Protein AF-P75501-F1 (afdb_monomer_lite)

Foldseek 3Di:
DQVQLVVLVVLLVVLLCVLVVCLVVCQVVVVLLVVLLVLLCCLQCCCCVLPQVCLVCVVVNPVVLVVQQPPPPADPLQLSLCSPLVLALLSVCSNVLSVCSVVVVLLVNLLSLLSLQLSLVCLSNQFSSPDDDDPVCSVCCCPARDRSCGCVNVSSSSSNSSSSSSVSRPPNQDPVSVVVNVVVVVVSLVSLVVSCVVCPPSNQDSRNLPHLCCQQPNSRVSNCVVVVHDSNCSVVSVCVSVVVSVVVVVVVSCVSCVVVVVVVVVVVVVVVVVVVVVVVVVVVD

Structure (mmCIF, N/CA/C/O backbone):
data_AF-P75501-F1
#
_entry.id   AF-P75501-F1
#
loop_
_atom_site.group_PDB
_atom_site.id
_atom_site.type_symbol
_atom_site.label_atom_id
_atom_site.label_alt_id
_atom_site.label_comp_id
_atom_site.label_asym_id
_atom_site.label_entity_id
_atom_site.label_seq_id
_atom_site.pdbx_PDB_ins_code
_atom_site.Cartn_x
_atom_site.Cartn_y
_atom_site.Cartn_z
_atom_site.occupancy
_atom_site.B_iso_or_equiv
_atom_site.auth_seq_id
_atom_site.auth_comp_id
_atom_site.auth_asym_id
_atom_site.auth_atom_id
_atom_site.pdbx_PDB_model_num
ATOM 1 N N . MET A 1 1 ? 8.073 24.939 -8.377 1.00 55.06 1 MET A N 1
ATOM 2 C CA . MET A 1 1 ? 8.217 24.014 -7.228 1.00 55.06 1 MET A CA 1
ATOM 3 C C . MET A 1 1 ? 7.059 24.151 -6.247 1.00 55.06 1 MET A C 1
ATOM 5 O O . MET A 1 1 ? 6.297 23.208 -6.153 1.00 55.06 1 MET A O 1
ATOM 9 N N . GLN A 1 2 ? 6.838 25.311 -5.608 1.00 64.75 2 GLN A N 1
ATOM 10 C CA . GLN A 1 2 ? 5.784 25.479 -4.586 1.00 64.75 2 GLN A CA 1
ATOM 11 C C . GLN A 1 2 ? 4.361 25.048 -5.014 1.00 64.75 2 GLN A C 1
ATOM 13 O O . GLN A 1 2 ? 3.609 24.545 -4.185 1.00 64.75 2 GLN A O 1
ATOM 18 N N . SER A 1 3 ? 3.990 25.182 -6.293 1.00 73.94 3 SER A N 1
ATOM 19 C CA . SER A 1 3 ? 2.648 24.833 -6.784 1.00 73.94 3 SER A CA 1
ATOM 20 C C . SER A 1 3 ? 2.285 23.349 -6.641 1.00 73.94 3 SER A C 1
ATOM 22 O O . SER A 1 3 ? 1.150 23.052 -6.271 1.00 73.94 3 SER A O 1
ATOM 24 N N . LEU A 1 4 ? 3.218 22.420 -6.890 1.00 78.88 4 LEU A N 1
ATOM 25 C CA . LEU A 1 4 ? 2.946 20.984 -6.753 1.00 78.88 4 LEU A CA 1
ATOM 26 C C . LEU A 1 4 ? 2.745 20.610 -5.285 1.00 78.88 4 LEU A C 1
ATOM 28 O O . LEU A 1 4 ? 1.784 19.917 -4.966 1.00 78.88 4 LEU A O 1
ATOM 32 N N . ASN A 1 5 ? 3.613 21.108 -4.402 1.00 81.50 5 ASN A N 1
ATOM 33 C CA . ASN A 1 5 ? 3.566 20.843 -2.966 1.00 81.50 5 ASN A CA 1
ATOM 34 C C . ASN A 1 5 ? 2.189 21.202 -2.405 1.00 81.50 5 ASN A C 1
ATOM 36 O O . ASN A 1 5 ? 1.543 20.376 -1.762 1.00 81.50 5 ASN A O 1
ATOM 40 N N . TYR A 1 6 ? 1.712 22.416 -2.704 1.00 85.88 6 TYR A N 1
ATOM 41 C CA . TYR A 1 6 ? 0.387 22.852 -2.275 1.00 85.88 6 TYR A CA 1
ATOM 42 C C . TYR A 1 6 ? -0.714 21.994 -2.886 1.00 85.88 6 TYR A C 1
ATOM 44 O O . TYR A 1 6 ? -1.633 21.607 -2.174 1.00 85.88 6 TYR A O 1
ATOM 52 N N . LEU A 1 7 ? -0.620 21.647 -4.170 1.00 88.38 7 LEU A N 1
ATOM 53 C CA . LEU A 1 7 ? -1.646 20.850 -4.833 1.00 88.38 7 LEU A CA 1
ATOM 54 C C . 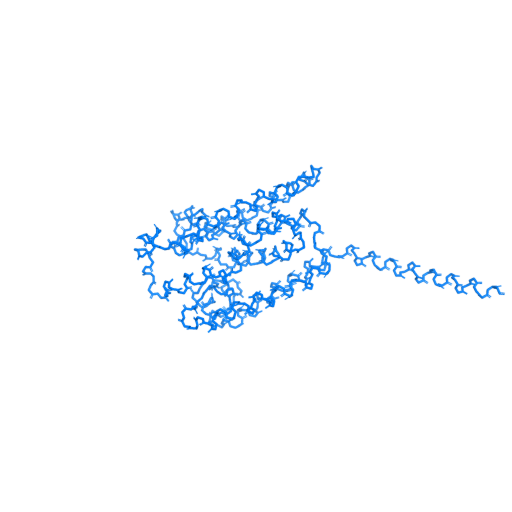LEU A 1 7 ? -1.742 19.425 -4.268 1.00 88.38 7 LEU A C 1
ATOM 56 O O . LEU A 1 7 ? -2.845 18.972 -3.979 1.00 88.38 7 LEU A O 1
ATOM 60 N N . VAL A 1 8 ? -0.617 18.739 -4.054 1.00 88.38 8 VAL A N 1
ATOM 61 C CA . VAL A 1 8 ? -0.576 17.400 -3.437 1.00 88.38 8 VAL A CA 1
ATOM 62 C C . VAL A 1 8 ? -1.185 17.440 -2.036 1.00 88.38 8 VAL A C 1
ATOM 64 O O . VAL A 1 8 ? -2.024 16.598 -1.709 1.00 88.38 8 VAL A O 1
ATOM 67 N N . VAL A 1 9 ? -0.820 18.441 -1.228 1.00 89.75 9 VAL A N 1
ATOM 68 C CA . VAL A 1 9 ? -1.377 18.623 0.120 1.00 89.75 9 VAL A CA 1
ATOM 69 C C . VAL A 1 9 ? -2.878 18.904 0.058 1.00 89.75 9 VAL A C 1
ATOM 71 O O . VAL A 1 9 ? -3.639 18.234 0.751 1.00 89.75 9 VAL A O 1
ATOM 74 N N . ILE A 1 10 ? -3.322 19.832 -0.795 1.00 93.00 10 ILE A N 1
ATOM 75 C CA . ILE A 1 10 ? -4.741 20.184 -0.956 1.00 93.00 10 ILE A CA 1
ATOM 76 C C . ILE A 1 10 ? -5.550 18.963 -1.393 1.00 93.00 10 ILE A C 1
ATOM 78 O O . ILE A 1 10 ? -6.579 18.683 -0.787 1.00 93.00 10 ILE A O 1
ATOM 82 N N . LEU A 1 11 ? -5.090 18.215 -2.400 1.00 93.88 11 LEU A N 1
ATOM 83 C CA . LEU A 1 11 ? -5.780 17.018 -2.885 1.00 93.88 11 LEU A CA 1
ATOM 84 C C . LEU A 1 11 ? -5.853 15.938 -1.804 1.00 93.88 11 LEU A C 1
ATOM 86 O O . LEU A 1 11 ? -6.915 15.351 -1.600 1.00 93.88 11 LEU A O 1
ATOM 90 N N . THR A 1 12 ? -4.756 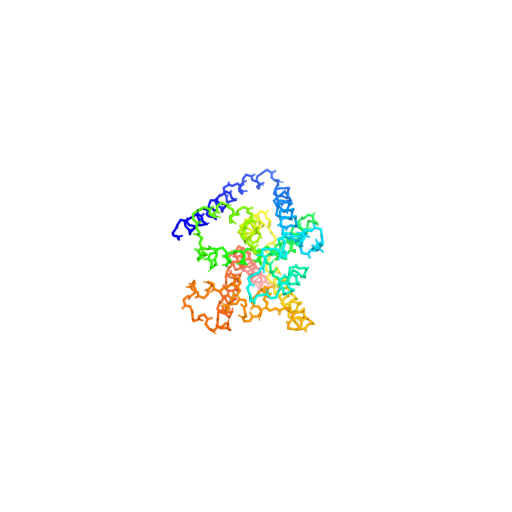15.713 -1.077 1.00 93.50 12 THR A N 1
ATOM 91 C CA . THR A 1 12 ? -4.706 14.733 0.017 1.00 93.50 12 THR A CA 1
ATOM 92 C C . THR A 1 12 ? -5.663 15.115 1.141 1.00 93.50 12 THR A C 1
ATOM 94 O O . THR A 1 12 ? -6.494 14.301 1.541 1.00 93.50 12 THR A O 1
ATOM 97 N N . VAL A 1 13 ? -5.621 16.368 1.600 1.00 94.12 13 VAL A N 1
ATOM 98 C CA . VAL A 1 13 ? -6.522 16.883 2.642 1.00 94.12 13 VAL A CA 1
ATOM 99 C C . VAL A 1 13 ? -7.977 16.837 2.178 1.00 94.12 13 VAL A C 1
ATOM 101 O O . VAL A 1 13 ? -8.827 16.341 2.913 1.00 94.12 13 VAL A O 1
ATOM 104 N N . ALA A 1 14 ? -8.278 17.282 0.957 1.00 96.19 14 ALA A N 1
ATOM 105 C CA . ALA A 1 14 ? -9.628 17.233 0.403 1.00 96.19 14 ALA A CA 1
ATOM 106 C C . ALA A 1 14 ? -10.154 15.792 0.327 1.00 96.19 14 ALA A C 1
ATOM 108 O O . ALA A 1 14 ? -11.277 15.530 0.753 1.00 96.19 14 ALA A O 1
ATOM 109 N N . GLY A 1 15 ? -9.334 14.845 -0.137 1.00 96.00 15 GLY A N 1
ATOM 110 C CA . GLY A 1 15 ? -9.684 13.427 -0.163 1.00 96.00 15 GLY A CA 1
ATOM 111 C C . GLY A 1 15 ? -9.992 12.874 1.232 1.00 96.00 15 GLY A C 1
ATOM 112 O O . GLY A 1 15 ? -11.020 12.225 1.422 1.00 96.00 15 GLY A O 1
ATOM 113 N N . VAL A 1 16 ? -9.160 13.188 2.231 1.00 95.25 16 VAL A N 1
ATOM 114 C CA . VAL A 1 16 ? -9.395 12.798 3.634 1.00 95.25 16 VAL A CA 1
ATOM 115 C C . VAL A 1 16 ? -10.707 13.378 4.157 1.00 95.25 16 VAL A C 1
ATOM 117 O O . VAL A 1 16 ? -11.512 12.647 4.735 1.00 95.25 16 VAL A O 1
ATOM 120 N N . LEU A 1 17 ? -10.952 14.671 3.926 1.00 96.62 17 LEU A N 1
ATOM 121 C CA . LEU A 1 17 ? -12.180 15.345 4.352 1.00 96.62 17 LEU A CA 1
ATOM 122 C C . LEU A 1 17 ? -13.424 14.740 3.697 1.00 96.62 17 LEU A C 1
ATOM 124 O O . LEU A 1 17 ? -14.438 14.580 4.373 1.00 96.62 17 LEU A O 1
ATOM 128 N N . VAL A 1 18 ? -13.349 14.351 2.421 1.00 96.81 18 VAL A N 1
ATOM 129 C CA . VAL A 1 18 ? -14.433 13.637 1.732 1.00 96.81 18 VAL A CA 1
ATOM 130 C C . VAL A 1 18 ? -14.712 12.306 2.430 1.00 96.81 18 VAL A C 1
ATOM 132 O O . VAL A 1 18 ? -15.848 12.060 2.835 1.00 96.81 18 VAL A O 1
ATOM 135 N N . ILE A 1 19 ? -13.698 11.466 2.651 1.00 95.44 19 ILE A N 1
ATOM 136 C CA . ILE A 1 19 ? -13.904 10.169 3.317 1.00 95.44 19 ILE A CA 1
ATOM 137 C C . ILE A 1 19 ? -14.491 10.357 4.721 1.00 95.44 19 ILE A C 1
ATOM 139 O O . ILE A 1 19 ? -15.476 9.698 5.065 1.00 95.44 19 ILE A O 1
ATOM 143 N N . LEU A 1 20 ? -13.961 11.290 5.515 1.00 94.06 20 LEU A N 1
ATOM 144 C CA . LEU A 1 20 ? -14.480 11.592 6.851 1.00 94.06 20 LEU A CA 1
ATOM 145 C C . LEU A 1 20 ? -15.923 12.116 6.810 1.00 94.06 20 LEU A C 1
ATOM 147 O O . LEU A 1 20 ? -16.767 11.626 7.559 1.00 94.06 20 LEU A O 1
ATOM 151 N N . GLY A 1 21 ? -16.231 13.053 5.912 1.00 93.81 21 GLY A N 1
ATOM 152 C CA . GLY A 1 21 ? -17.559 13.656 5.780 1.00 93.81 21 GLY A CA 1
ATOM 153 C C . GLY A 1 21 ? -18.638 12.663 5.340 1.00 93.81 21 GLY A C 1
ATOM 154 O O . GLY A 1 21 ? -19.758 12.705 5.848 1.00 93.81 21 GLY A O 1
ATOM 155 N N . PHE A 1 22 ? -18.302 11.719 4.456 1.00 94.31 22 PHE A N 1
ATOM 156 C CA . PHE A 1 22 ? -19.236 10.680 4.005 1.00 94.31 22 PHE A CA 1
ATOM 157 C C . PHE A 1 22 ? -19.331 9.477 4.956 1.00 94.31 22 PHE A C 1
ATOM 159 O O . PHE A 1 22 ? -20.304 8.723 4.880 1.00 94.31 22 PHE A O 1
ATOM 166 N N . THR A 1 23 ? -18.382 9.304 5.882 1.00 93.31 23 THR A N 1
ATOM 167 C CA . THR A 1 23 ? -18.347 8.160 6.812 1.00 93.31 23 THR A CA 1
ATOM 168 C C . THR A 1 23 ? -19.662 7.958 7.588 1.00 93.31 23 THR A C 1
ATOM 170 O O . THR A 1 23 ? -20.175 6.834 7.578 1.00 93.31 23 THR A O 1
ATOM 173 N N . PRO A 1 24 ? -20.276 8.984 8.221 1.00 92.31 24 PRO A N 1
ATOM 174 C CA . PRO A 1 24 ? -21.533 8.806 8.951 1.00 92.31 24 PRO A CA 1
ATOM 175 C C . PRO A 1 24 ? -22.686 8.365 8.047 1.00 92.31 24 PRO A C 1
ATOM 177 O O . PRO A 1 24 ? -23.478 7.503 8.429 1.00 92.31 24 PRO A O 1
ATOM 180 N N . LEU A 1 25 ? -22.767 8.925 6.836 1.00 94.19 25 LEU A N 1
ATOM 181 C CA . LEU A 1 25 ? -23.808 8.592 5.866 1.00 94.19 25 LEU A CA 1
ATOM 182 C C . LEU A 1 25 ? -23.663 7.146 5.383 1.00 94.19 25 LEU A C 1
ATOM 184 O O . LEU A 1 25 ? -24.633 6.392 5.410 1.00 94.19 25 LEU A O 1
ATOM 188 N N . ILE A 1 26 ? -22.451 6.743 5.003 1.00 92.94 26 ILE A N 1
ATOM 189 C CA . ILE A 1 26 ? -22.153 5.388 4.526 1.00 92.94 26 ILE A CA 1
ATOM 190 C C . ILE A 1 26 ? -22.470 4.348 5.609 1.00 92.94 26 ILE A C 1
ATOM 192 O O . ILE A 1 26 ? -23.139 3.351 5.322 1.00 92.94 26 ILE A O 1
ATOM 196 N N . ARG A 1 27 ? -22.070 4.608 6.864 1.00 90.06 27 ARG A N 1
ATOM 197 C CA . ARG A 1 27 ? -22.394 3.746 8.015 1.00 90.06 27 ARG A CA 1
ATOM 198 C C . ARG A 1 27 ? -23.904 3.689 8.281 1.00 90.06 27 ARG A C 1
ATOM 200 O O . ARG A 1 27 ? -24.438 2.602 8.493 1.00 90.06 27 ARG A O 1
ATOM 207 N N . LYS A 1 28 ? -24.609 4.827 8.222 1.00 92.00 28 LYS A N 1
ATOM 208 C CA . LYS A 1 28 ? -26.071 4.902 8.410 1.00 92.00 28 LYS A CA 1
ATOM 209 C C . LYS A 1 28 ? -26.830 4.109 7.344 1.00 92.00 28 LYS A C 1
ATOM 211 O O . LYS A 1 28 ? -27.778 3.401 7.674 1.00 92.00 28 LYS A O 1
ATOM 216 N N . LEU A 1 29 ? -26.408 4.215 6.085 1.00 94.38 29 LEU A N 1
ATOM 217 C CA . LEU A 1 29 ? -27.020 3.518 4.952 1.00 94.38 29 LEU A CA 1
ATOM 218 C C . LEU A 1 29 ? -26.632 2.033 4.872 1.00 94.38 29 LEU A C 1
ATOM 220 O O . LEU A 1 29 ? -27.226 1.300 4.089 1.00 94.38 29 LEU A O 1
ATOM 224 N N . LYS A 1 30 ? -25.664 1.573 5.678 1.00 91.50 30 LYS A N 1
ATOM 225 C CA . LYS A 1 30 ? -25.152 0.191 5.683 1.00 91.50 30 LYS A CA 1
ATOM 226 C C . LYS A 1 30 ? -24.609 -0.276 4.320 1.00 91.50 30 LYS A C 1
ATOM 228 O O . LYS A 1 30 ? -24.627 -1.467 4.012 1.00 91.50 30 LYS A O 1
ATOM 233 N N . ILE A 1 31 ? -24.119 0.657 3.501 1.00 94.19 31 ILE A N 1
ATOM 234 C CA . ILE A 1 31 ? -23.580 0.391 2.154 1.00 94.19 31 ILE A CA 1
ATOM 235 C C . ILE A 1 31 ? -22.048 0.348 2.116 1.00 94.19 31 ILE A C 1
ATOM 237 O O . ILE A 1 31 ? -21.470 0.248 1.035 1.00 94.19 31 ILE A O 1
ATOM 241 N N . GLN A 1 32 ? -21.376 0.387 3.273 1.00 92.50 32 GLN A N 1
ATOM 242 C CA . GLN A 1 32 ? -19.914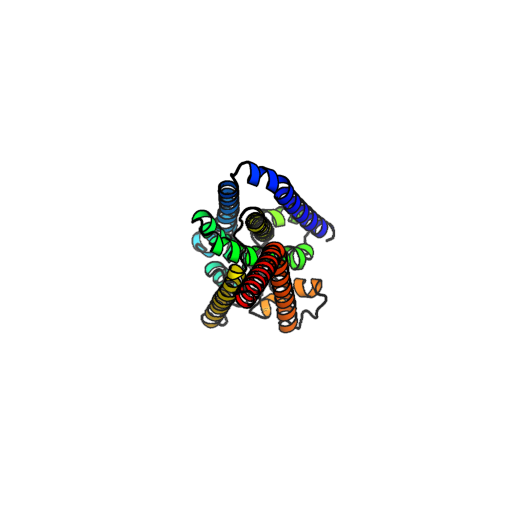 0.465 3.362 1.00 92.50 32 GLN A CA 1
ATOM 243 C C . GLN A 1 32 ? -19.196 -0.592 2.529 1.00 92.50 32 GLN A C 1
ATOM 245 O O . GLN A 1 32 ? -18.209 -0.288 1.869 1.00 92.50 32 GLN A O 1
ATOM 250 N N . PHE A 1 33 ? -19.712 -1.821 2.518 1.00 93.12 33 PHE A N 1
ATOM 251 C CA . PHE A 1 33 ? -19.094 -2.918 1.788 1.00 93.12 33 PHE A CA 1
ATOM 252 C C . PHE A 1 33 ? -19.095 -2.668 0.274 1.00 93.12 33 PHE A C 1
ATOM 254 O O . PHE A 1 33 ? -18.068 -2.842 -0.374 1.00 93.12 33 PHE A O 1
ATOM 261 N N . TYR A 1 34 ? -20.218 -2.206 -0.278 1.00 95.06 34 TYR A N 1
ATOM 262 C CA . TYR A 1 34 ? -20.327 -1.904 -1.705 1.00 95.06 34 TYR A CA 1
ATOM 263 C C . TYR A 1 34 ? -19.485 -0.684 -2.086 1.00 95.06 34 TYR A C 1
ATOM 265 O O . TYR A 1 34 ? -18.808 -0.709 -3.110 1.00 95.06 34 TYR A O 1
ATOM 273 N N . CYS A 1 35 ? -19.448 0.350 -1.239 1.00 95.81 35 CYS A N 1
ATOM 274 C CA . CYS A 1 35 ? -18.569 1.501 -1.450 1.00 95.81 35 CYS A CA 1
ATOM 275 C C . CYS A 1 35 ? -17.089 1.088 -1.471 1.00 95.81 35 CYS A C 1
ATOM 277 O O . CYS A 1 35 ? -16.353 1.516 -2.359 1.00 95.81 35 CYS A O 1
ATOM 279 N N . LEU A 1 36 ? -16.664 0.216 -0.546 1.00 95.69 36 LEU A N 1
ATOM 280 C CA . LEU A 1 36 ? -15.306 -0.335 -0.537 1.00 95.69 36 LEU A CA 1
ATOM 281 C C . LEU A 1 36 ? -15.021 -1.163 -1.789 1.00 95.69 36 LEU A C 1
ATOM 283 O O . LEU A 1 36 ? -13.954 -1.001 -2.363 1.00 95.69 36 LEU A O 1
ATOM 287 N N . GLN A 1 37 ? -15.954 -2.006 -2.241 1.00 97.00 37 GLN A N 1
ATOM 288 C CA . GLN A 1 37 ? -15.782 -2.781 -3.476 1.00 97.00 37 GLN A CA 1
ATOM 289 C C . GLN A 1 37 ? -15.645 -1.886 -4.710 1.00 97.00 37 GLN A C 1
ATOM 291 O O . GLN A 1 37 ? -14.781 -2.141 -5.541 1.00 97.00 37 GLN A O 1
ATOM 296 N N . VAL A 1 38 ? -16.454 -0.830 -4.831 1.00 97.38 38 VAL A N 1
ATOM 297 C CA . VAL A 1 38 ? -16.356 0.118 -5.954 1.00 97.38 38 VAL A CA 1
ATOM 298 C C . VAL A 1 38 ? -15.011 0.840 -5.930 1.00 97.38 38 VAL A C 1
ATOM 300 O O . VAL A 1 38 ? -14.331 0.904 -6.951 1.00 97.38 38 VAL A O 1
ATOM 303 N N . PHE A 1 39 ? -14.584 1.331 -4.767 1.00 96.31 39 PHE A N 1
ATOM 304 C CA . PHE A 1 39 ? -13.291 1.999 -4.633 1.00 96.31 39 PHE A CA 1
ATOM 305 C C . PHE A 1 39 ? -12.135 1.023 -4.925 1.00 96.31 39 PHE A C 1
ATOM 307 O O . PHE A 1 39 ? -11.244 1.318 -5.721 1.00 96.31 39 PHE A O 1
ATOM 314 N N . ALA A 1 40 ? -12.195 -0.186 -4.371 1.00 97.31 40 ALA A N 1
ATOM 315 C CA . ALA A 1 40 ? -11.251 -1.261 -4.646 1.00 97.31 40 ALA A CA 1
ATOM 316 C C . ALA A 1 40 ? -11.185 -1.609 -6.143 1.00 97.31 40 ALA A C 1
ATOM 318 O O . ALA A 1 40 ? -10.089 -1.779 -6.672 1.00 97.31 40 ALA A O 1
ATOM 319 N N . ALA A 1 41 ? -12.327 -1.657 -6.839 1.00 98.00 41 ALA A N 1
ATOM 320 C CA . ALA A 1 41 ? -12.384 -1.872 -8.284 1.00 98.00 41 ALA A CA 1
ATOM 321 C C . ALA A 1 41 ? -11.664 -0.758 -9.042 1.00 98.00 41 ALA A C 1
ATOM 323 O O . ALA A 1 41 ? -10.852 -1.044 -9.916 1.00 98.00 41 ALA A O 1
ATOM 324 N N . ILE A 1 42 ? -11.941 0.503 -8.696 1.00 97.50 42 ILE A N 1
ATOM 325 C CA . ILE A 1 42 ? -11.313 1.664 -9.332 1.00 97.50 42 ILE A CA 1
ATOM 326 C C . ILE A 1 42 ? -9.797 1.593 -9.154 1.00 97.50 42 ILE A C 1
ATOM 328 O O . ILE A 1 42 ? -9.082 1.665 -10.148 1.00 97.50 42 ILE A O 1
ATOM 332 N N . LEU A 1 43 ? -9.308 1.389 -7.925 1.00 97.19 43 LEU A N 1
ATOM 333 C CA . LEU A 1 43 ? -7.874 1.263 -7.652 1.00 97.19 43 LEU A CA 1
ATOM 334 C C . LEU A 1 43 ? -7.252 0.104 -8.441 1.00 97.19 43 LEU A C 1
ATOM 336 O O . LEU A 1 43 ? -6.252 0.306 -9.129 1.00 97.19 43 LEU A O 1
ATOM 340 N N . PHE A 1 44 ? -7.864 -1.083 -8.378 1.00 97.56 44 PHE A N 1
ATOM 341 C CA . PHE A 1 44 ? -7.369 -2.275 -9.060 1.00 97.56 44 PHE A CA 1
ATOM 342 C C . PHE A 1 44 ? -7.283 -2.063 -10.569 1.00 97.56 44 PHE A C 1
ATOM 344 O O . PHE A 1 44 ? -6.217 -2.237 -11.150 1.00 97.56 44 PHE A O 1
ATOM 351 N N . LEU A 1 45 ? -8.386 -1.665 -11.211 1.00 97.31 45 LEU A N 1
ATOM 352 C CA . LEU A 1 45 ? -8.446 -1.484 -12.662 1.00 97.31 45 LEU A CA 1
ATOM 353 C C . LEU A 1 45 ? -7.454 -0.415 -13.111 1.00 97.31 45 LEU A C 1
ATOM 355 O O . LEU A 1 45 ? -6.730 -0.599 -14.087 1.00 97.31 45 LEU A O 1
ATOM 359 N N . TYR A 1 46 ? -7.390 0.686 -12.373 1.00 94.62 46 TYR A N 1
ATOM 360 C CA . TYR A 1 46 ? -6.542 1.808 -12.718 1.00 94.62 46 TYR A CA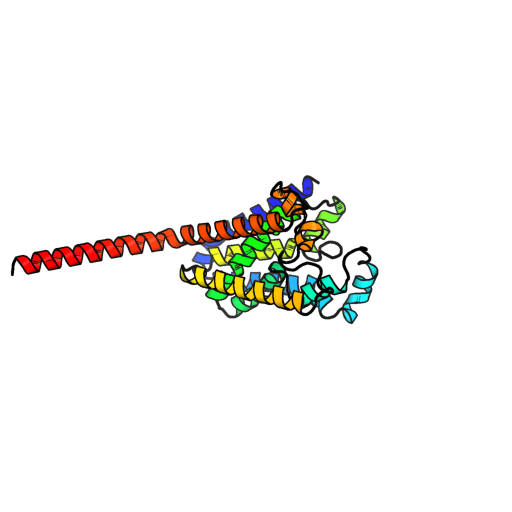 1
ATOM 361 C C . TYR A 1 46 ? -5.047 1.471 -12.595 1.00 94.62 46 TYR A C 1
ATOM 363 O O . TYR A 1 46 ? -4.273 1.802 -13.491 1.00 94.62 46 TYR A O 1
ATOM 371 N N . VAL A 1 47 ? -4.630 0.734 -11.560 1.00 94.75 47 VAL A N 1
ATOM 372 C CA . VAL A 1 47 ? -3.229 0.299 -11.405 1.00 94.75 47 VAL A CA 1
ATOM 373 C C . VAL A 1 47 ? -2.895 -0.872 -12.326 1.00 94.75 47 VAL A C 1
ATOM 375 O O . VAL A 1 47 ? -1.822 -0.894 -12.932 1.00 94.75 47 VAL A O 1
ATOM 378 N N . PHE A 1 48 ? -3.808 -1.828 -12.491 1.00 94.69 48 PHE A N 1
ATOM 379 C CA . PHE A 1 48 ? -3.586 -2.985 -13.349 1.00 94.69 48 PHE A CA 1
ATOM 380 C C . PHE A 1 48 ? -3.431 -2.568 -14.814 1.00 94.69 48 PHE A C 1
ATOM 382 O O . PHE A 1 48 ? -2.402 -2.850 -15.427 1.00 94.69 48 PHE A O 1
ATOM 389 N N . PHE A 1 49 ? -4.407 -1.842 -15.365 1.00 92.06 49 PHE A N 1
ATOM 390 C CA . PHE A 1 49 ? -4.379 -1.425 -16.769 1.00 92.06 49 PHE A CA 1
ATOM 391 C C . PHE A 1 49 ? -3.494 -0.202 -17.016 1.00 92.06 49 PHE A C 1
ATOM 393 O O . PHE A 1 49 ? -2.897 -0.093 -18.082 1.00 92.06 49 PHE A O 1
ATOM 400 N N . GLY A 1 50 ? -3.387 0.712 -16.049 1.00 89.06 50 GLY A N 1
ATOM 401 C CA . GLY A 1 50 ? -2.580 1.923 -16.199 1.00 89.06 50 GLY A CA 1
ATOM 402 C C . GLY A 1 50 ? -1.086 1.720 -15.948 1.00 89.06 50 GLY A C 1
ATOM 403 O O . GLY A 1 50 ? -0.288 2.536 -16.401 1.00 89.06 50 GLY A O 1
ATOM 404 N N . ARG A 1 51 ? -0.690 0.652 -15.239 1.00 88.50 51 ARG A N 1
ATOM 405 C CA . ARG A 1 51 ? 0.717 0.393 -14.884 1.00 88.50 51 ARG A CA 1
ATOM 406 C C . ARG A 1 51 ? 1.120 -1.061 -15.114 1.00 88.50 51 ARG A C 1
ATOM 408 O O . ARG A 1 51 ? 2.051 -1.313 -15.871 1.00 88.50 51 ARG A O 1
ATOM 415 N N . GLN A 1 52 ? 0.452 -2.020 -14.474 1.00 90.44 52 GLN A N 1
ATOM 416 C CA . GLN A 1 52 ? 0.945 -3.402 -14.382 1.00 90.44 52 GLN A CA 1
ATOM 417 C C . GLN A 1 52 ? 0.983 -4.137 -15.731 1.00 90.44 52 GLN A C 1
ATOM 419 O O . GLN A 1 52 ? 1.948 -4.843 -16.029 1.00 90.44 52 GLN A O 1
ATOM 424 N N . ILE A 1 53 ? -0.041 -3.953 -16.566 1.00 89.38 53 ILE A N 1
ATOM 425 C CA . ILE A 1 53 ? -0.205 -4.676 -17.834 1.00 89.38 53 ILE A CA 1
ATOM 426 C C . ILE A 1 53 ? 0.958 -4.438 -18.812 1.00 89.38 53 ILE A C 1
ATOM 428 O O . ILE A 1 53 ? 1.355 -5.350 -19.536 1.00 89.38 53 ILE A O 1
ATOM 432 N N . ILE A 1 54 ? 1.563 -3.246 -18.765 1.00 86.12 54 ILE A N 1
ATOM 433 C CA . ILE A 1 54 ? 2.693 -2.842 -19.615 1.00 86.12 54 ILE A CA 1
ATOM 434 C C . ILE A 1 54 ? 3.943 -3.677 -19.303 1.00 86.12 54 ILE A C 1
ATOM 436 O O . ILE A 1 54 ? 4.715 -3.997 -20.205 1.00 86.12 54 ILE A O 1
ATOM 440 N N . TYR A 1 55 ? 4.131 -4.067 -18.040 1.00 85.56 55 TYR A N 1
ATOM 441 C CA . TYR A 1 55 ? 5.276 -4.874 -17.607 1.00 85.56 55 TYR A CA 1
ATOM 442 C C . TYR A 1 55 ? 5.070 -6.370 -17.844 1.00 85.56 55 TYR A C 1
ATOM 444 O O . TYR A 1 55 ? 6.046 -7.086 -18.074 1.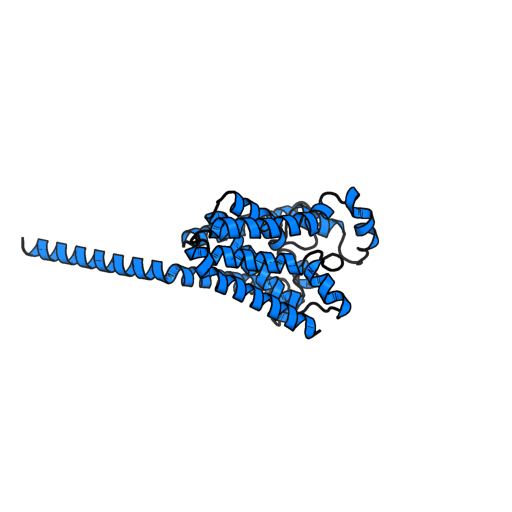00 85.56 55 TYR A O 1
ATOM 452 N N . ILE A 1 56 ? 3.814 -6.828 -17.830 1.00 86.62 56 ILE A N 1
ATOM 453 C CA . ILE A 1 56 ? 3.453 -8.220 -18.126 1.00 86.62 56 ILE A CA 1
ATOM 454 C C . ILE A 1 56 ? 3.584 -8.504 -19.628 1.00 86.62 56 ILE A C 1
ATOM 456 O O . ILE A 1 56 ? 4.169 -9.518 -20.003 1.00 86.62 56 ILE A O 1
ATOM 460 N N . PHE A 1 57 ? 3.095 -7.599 -20.484 1.00 84.75 57 PHE A N 1
ATOM 461 C CA . PHE A 1 57 ? 3.087 -7.773 -21.942 1.00 84.75 57 PHE A CA 1
ATOM 462 C C . PHE A 1 57 ? 3.946 -6.722 -22.659 1.00 84.75 57 PHE A C 1
ATOM 464 O O . PHE A 1 57 ? 3.428 -5.926 -23.451 1.00 84.75 57 PHE A O 1
ATOM 471 N N . PRO A 1 58 ? 5.269 -6.699 -22.428 1.00 75.25 58 PRO A N 1
ATOM 472 C CA . PRO A 1 58 ? 6.123 -5.682 -23.019 1.00 75.25 58 PRO A CA 1
ATOM 473 C C . PRO A 1 58 ? 6.120 -5.740 -24.545 1.00 75.25 58 PRO A C 1
ATOM 475 O O . PRO A 1 58 ? 6.290 -4.706 -25.155 1.00 75.25 58 PRO A O 1
ATOM 478 N N . ASP A 1 59 ? 5.881 -6.872 -25.203 1.00 79.62 59 ASP A N 1
ATOM 479 C CA . ASP A 1 59 ? 5.886 -6.904 -26.675 1.00 79.62 59 ASP A CA 1
ATOM 480 C C . ASP A 1 59 ? 4.663 -6.206 -27.291 1.00 79.62 59 ASP A C 1
ATOM 482 O O . ASP A 1 59 ? 4.752 -5.635 -28.375 1.00 79.62 59 ASP A O 1
ATOM 486 N N . ILE A 1 60 ? 3.539 -6.184 -26.568 1.00 77.19 60 ILE A N 1
ATOM 487 C CA . ILE A 1 60 ? 2.293 -5.535 -27.002 1.00 77.19 60 ILE A CA 1
ATOM 488 C C . ILE A 1 60 ? 2.366 -4.020 -26.765 1.00 77.19 60 ILE A C 1
ATOM 490 O O . ILE A 1 60 ? 1.897 -3.235 -27.587 1.00 77.19 60 ILE A O 1
ATOM 494 N N . TYR A 1 61 ? 2.981 -3.598 -25.656 1.00 70.62 61 TYR A N 1
ATOM 495 C CA . TYR A 1 61 ? 3.046 -2.189 -25.240 1.00 70.62 61 TYR A CA 1
ATOM 496 C C . TYR A 1 61 ? 4.422 -1.521 -25.487 1.00 70.62 61 TYR A C 1
ATOM 498 O O . TYR A 1 61 ? 4.588 -0.317 -25.275 1.00 70.62 61 TYR A O 1
ATOM 506 N N . GLY A 1 62 ? 5.441 -2.279 -25.905 1.00 57.78 62 GLY A N 1
ATOM 507 C CA . GLY A 1 62 ? 6.862 -1.942 -25.712 1.00 57.78 62 GLY A CA 1
ATOM 508 C C . GLY A 1 62 ? 7.567 -1.183 -26.820 1.00 57.78 62 GLY A C 1
ATOM 509 O O . GLY A 1 62 ? 8.694 -0.738 -26.592 1.00 57.78 62 GLY A O 1
ATOM 510 N N . THR A 1 63 ? 6.929 -0.926 -27.961 1.00 50.12 63 THR A N 1
ATOM 511 C CA . THR A 1 63 ? 7.437 0.094 -28.897 1.00 50.12 63 THR A CA 1
ATOM 512 C C . THR A 1 63 ? 7.461 1.484 -28.249 1.00 50.12 63 THR A C 1
ATOM 514 O O . THR A 1 63 ? 8.344 2.280 -28.554 1.00 50.12 63 THR A O 1
ATOM 517 N N . ALA A 1 64 ? 6.591 1.759 -27.267 1.00 50.19 64 ALA A N 1
ATOM 518 C CA . ALA A 1 64 ? 6.610 3.008 -26.500 1.00 50.19 64 ALA A CA 1
ATOM 519 C C . ALA A 1 64 ? 7.580 2.988 -25.297 1.00 50.19 64 ALA A C 1
ATOM 521 O O . ALA A 1 64 ? 8.166 4.022 -24.971 1.00 50.19 64 ALA A O 1
ATOM 522 N N . ALA A 1 65 ? 7.776 1.831 -24.650 1.00 48.12 65 ALA A N 1
ATOM 523 C CA . ALA A 1 65 ? 8.634 1.696 -23.465 1.00 48.12 65 ALA A CA 1
ATOM 524 C C . ALA A 1 65 ? 10.135 1.653 -23.810 1.00 48.12 65 ALA A C 1
ATOM 526 O O . ALA A 1 65 ? 10.940 2.257 -23.104 1.00 48.12 65 ALA A O 1
ATOM 527 N N . LYS A 1 66 ? 10.525 1.014 -24.926 1.00 47.88 66 LYS A N 1
ATOM 528 C CA . LYS A 1 66 ? 11.926 1.021 -25.394 1.00 47.88 66 LYS A CA 1
ATOM 529 C C . LYS A 1 66 ? 12.381 2.402 -25.886 1.00 47.88 66 LYS A C 1
ATOM 531 O O . LYS A 1 66 ? 13.539 2.749 -25.700 1.00 47.88 66 LYS A O 1
ATOM 536 N N . ALA A 1 67 ? 11.483 3.197 -26.475 1.00 49.00 67 ALA A N 1
ATOM 537 C CA . ALA A 1 67 ? 11.822 4.497 -27.065 1.00 49.00 67 ALA A CA 1
ATOM 538 C C . ALA A 1 67 ? 11.939 5.651 -26.049 1.00 49.00 67 ALA A C 1
ATOM 540 O O . ALA A 1 67 ? 12.593 6.647 -26.343 1.00 49.00 67 ALA A O 1
ATOM 541 N N . LYS A 1 68 ? 11.308 5.550 -24.867 1.00 46.28 68 LYS A N 1
ATOM 542 C CA . LYS A 1 68 ? 11.292 6.633 -23.860 1.00 46.28 68 LYS A CA 1
ATOM 543 C C . LYS A 1 68 ? 12.171 6.391 -22.633 1.00 46.28 68 LYS A C 1
ATOM 545 O O . LYS A 1 68 ? 12.514 7.353 -21.960 1.00 46.28 68 LYS A O 1
ATOM 550 N N . ASN A 1 69 ? 12.565 5.149 -22.352 1.00 47.22 69 ASN A N 1
ATOM 551 C CA . ASN A 1 69 ? 13.236 4.791 -21.097 1.00 47.22 69 ASN A CA 1
ATOM 552 C C . ASN A 1 69 ? 14.772 4.773 -21.189 1.00 47.22 69 ASN A C 1
ATOM 554 O O . ASN A 1 69 ? 15.422 4.070 -20.423 1.00 47.22 69 ASN A O 1
ATOM 558 N N . ALA A 1 70 ? 15.369 5.578 -22.074 1.00 42.81 70 ALA A N 1
ATOM 559 C CA . ALA A 1 70 ? 16.817 5.811 -22.121 1.00 42.81 70 ALA A CA 1
ATOM 560 C C . ALA A 1 70 ? 17.315 6.705 -20.958 1.00 42.81 70 ALA A C 1
ATOM 562 O O . ALA A 1 70 ? 18.188 7.551 -21.142 1.00 42.81 70 ALA A O 1
ATOM 563 N N . VAL A 1 71 ? 16.758 6.542 -19.753 1.00 44.41 71 VAL A N 1
ATOM 564 C CA . VAL A 1 71 ? 17.342 7.115 -18.536 1.00 44.41 71 VAL A CA 1
ATOM 565 C C . VAL A 1 71 ? 18.504 6.206 -18.144 1.00 44.41 71 VAL A C 1
ATOM 567 O O . VAL A 1 71 ? 18.306 5.045 -17.799 1.00 44.41 71 VAL A O 1
ATOM 570 N N . ALA A 1 72 ? 19.720 6.736 -18.246 1.00 47.31 72 ALA A N 1
ATOM 571 C CA . ALA A 1 72 ? 20.966 5.983 -18.390 1.00 47.31 72 ALA A CA 1
ATOM 572 C C . ALA A 1 72 ? 21.362 5.016 -17.249 1.00 47.31 72 ALA A C 1
ATOM 574 O O . ALA A 1 72 ? 22.322 4.277 -17.430 1.00 47.31 72 ALA A O 1
ATOM 575 N N . ASN A 1 73 ? 20.665 4.978 -16.106 1.00 47.47 73 ASN A N 1
ATOM 576 C CA . ASN A 1 73 ? 21.204 4.344 -14.890 1.00 47.47 73 ASN A CA 1
ATOM 577 C C . ASN A 1 73 ? 20.324 3.279 -14.211 1.00 47.47 73 ASN A C 1
ATOM 579 O O . ASN A 1 73 ? 20.771 2.693 -13.230 1.00 47.47 73 ASN A O 1
ATOM 583 N N . VAL A 1 74 ? 19.116 2.973 -14.700 1.00 51.75 74 VAL A N 1
ATOM 584 C CA . VAL A 1 74 ? 18.340 1.825 -14.185 1.00 51.75 74 VAL A CA 1
ATOM 585 C C . VAL A 1 74 ? 18.198 0.802 -15.305 1.00 51.75 74 VAL A C 1
ATOM 587 O O . VAL A 1 74 ? 17.586 1.128 -16.324 1.00 51.75 74 VAL A O 1
ATOM 590 N N . PRO A 1 75 ? 18.725 -0.429 -15.155 1.00 58.03 75 PRO A N 1
ATOM 591 C CA . PRO A 1 75 ? 18.464 -1.481 -16.125 1.00 58.03 75 PRO A CA 1
ATOM 592 C C . PRO A 1 75 ? 16.948 -1.629 -16.273 1.00 58.03 75 PRO A C 1
ATOM 594 O O . PRO A 1 75 ? 16.253 -1.833 -15.276 1.00 58.03 75 PRO A O 1
ATOM 597 N N . LEU A 1 76 ? 16.419 -1.529 -17.498 1.00 64.75 76 LEU A N 1
ATOM 598 C CA . LEU A 1 76 ? 14.989 -1.746 -17.774 1.00 64.75 76 LEU A CA 1
ATOM 599 C C . LEU A 1 76 ? 14.480 -3.066 -17.160 1.00 64.75 76 LEU A C 1
ATOM 601 O O . LEU A 1 76 ? 13.316 -3.162 -16.770 1.00 64.75 76 LEU A O 1
ATOM 605 N N . ASP A 1 77 ? 15.374 -4.045 -17.019 1.00 78.00 77 ASP A N 1
ATOM 606 C CA . ASP A 1 77 ? 15.116 -5.338 -16.394 1.00 78.00 77 ASP A CA 1
ATOM 607 C C . ASP A 1 77 ? 14.819 -5.233 -14.891 1.00 78.00 77 ASP A C 1
ATOM 609 O O . ASP A 1 77 ? 13.893 -5.885 -14.417 1.00 78.00 77 ASP A O 1
ATOM 613 N N . SER A 1 78 ? 15.513 -4.358 -14.156 1.00 83.50 78 SER A N 1
ATOM 614 C CA . SER A 1 78 ? 15.300 -4.132 -12.717 1.00 83.50 78 SER A CA 1
ATOM 615 C C . SER A 1 78 ? 13.876 -3.662 -12.435 1.00 83.50 78 SER A C 1
ATOM 617 O O . SER A 1 78 ? 13.128 -4.280 -11.671 1.00 83.50 78 SER A O 1
ATOM 619 N N . LEU A 1 79 ? 13.464 -2.601 -13.136 1.00 84.44 79 LEU A N 1
ATOM 620 C CA . LEU A 1 79 ? 12.136 -2.012 -12.991 1.00 84.44 79 LEU A CA 1
ATOM 621 C C . LEU A 1 79 ? 11.040 -3.002 -13.391 1.00 84.44 79 LEU A C 1
ATOM 623 O O . LEU A 1 79 ? 10.004 -3.096 -12.731 1.00 84.44 79 LEU A O 1
ATOM 627 N N . ARG A 1 80 ? 11.266 -3.740 -14.481 1.00 85.94 80 ARG A N 1
ATOM 628 C CA . ARG A 1 80 ? 10.324 -4.742 -14.971 1.00 85.94 80 ARG A CA 1
ATOM 629 C C . ARG A 1 80 ? 10.150 -5.879 -13.970 1.00 85.94 80 ARG A C 1
ATOM 631 O O . ARG A 1 80 ? 9.010 -6.214 -13.660 1.00 85.94 80 ARG A O 1
ATOM 638 N N . LEU A 1 81 ? 11.241 -6.448 -13.458 1.00 89.81 81 LEU A N 1
ATOM 639 C CA . LEU A 1 81 ? 11.192 -7.546 -12.491 1.00 89.81 81 LEU A CA 1
ATOM 640 C C . LEU A 1 81 ? 10.513 -7.108 -11.194 1.00 89.81 81 LEU A C 1
ATOM 642 O O . LEU A 1 81 ? 9.579 -7.776 -10.755 1.00 89.81 81 LEU A O 1
ATOM 646 N N . SER A 1 82 ? 10.903 -5.957 -10.636 1.00 89.81 82 SER A N 1
ATOM 647 C CA . SER A 1 82 ? 10.264 -5.422 -9.428 1.00 89.81 82 SER A CA 1
ATOM 648 C C . SER A 1 82 ? 8.746 -5.282 -9.595 1.00 89.81 82 SER A C 1
ATOM 650 O O . SER A 1 82 ? 7.981 -5.691 -8.719 1.00 89.81 82 SER A O 1
ATOM 652 N N . ARG A 1 83 ? 8.290 -4.776 -10.748 1.00 89.38 83 ARG A N 1
ATOM 653 C CA . ARG A 1 83 ? 6.859 -4.576 -11.012 1.00 89.38 83 ARG A CA 1
ATOM 654 C C . ARG A 1 83 ? 6.124 -5.884 -11.257 1.00 89.38 83 ARG A C 1
ATOM 656 O O . ARG A 1 83 ? 5.072 -6.083 -10.660 1.00 89.38 83 ARG A O 1
ATOM 663 N N . ILE A 1 84 ? 6.657 -6.793 -12.076 1.00 90.44 84 ILE A N 1
ATOM 664 C CA . ILE A 1 84 ? 6.034 -8.107 -12.330 1.00 90.44 84 ILE A CA 1
ATOM 665 C C . ILE A 1 84 ? 5.836 -8.871 -11.019 1.00 90.44 84 ILE A C 1
ATOM 667 O O . ILE A 1 84 ? 4.756 -9.410 -10.785 1.00 90.44 84 ILE A O 1
ATOM 671 N N . PHE A 1 85 ? 6.855 -8.874 -10.159 1.00 93.50 85 PHE A N 1
ATOM 672 C CA . PHE A 1 85 ? 6.824 -9.578 -8.881 1.00 93.50 85 PHE A CA 1
ATOM 673 C C . PHE A 1 85 ? 6.217 -8.759 -7.733 1.00 93.50 85 PHE A C 1
ATOM 675 O O . PHE A 1 85 ? 6.166 -9.257 -6.611 1.00 93.50 85 PHE A O 1
ATOM 682 N N . LEU A 1 86 ? 5.727 -7.539 -7.988 1.00 94.06 86 LEU A N 1
ATOM 683 C CA . LEU A 1 86 ? 5.109 -6.670 -6.979 1.00 94.06 86 LEU A CA 1
ATOM 684 C C . LEU A 1 86 ? 5.980 -6.523 -5.721 1.00 94.06 86 LEU A C 1
ATOM 686 O O . LEU A 1 86 ? 5.515 -6.741 -4.606 1.00 94.06 86 LEU A O 1
ATOM 690 N N . LEU A 1 87 ? 7.262 -6.202 -5.918 1.00 94.50 87 LEU A N 1
ATOM 691 C CA . LEU A 1 87 ? 8.251 -6.075 -4.837 1.00 94.50 87 LEU A CA 1
ATOM 692 C C . LEU A 1 87 ? 8.153 -4.751 -4.071 1.00 94.50 87 LEU A C 1
ATOM 694 O O . LEU A 1 87 ? 8.752 -4.588 -3.005 1.00 94.50 87 LEU A O 1
ATOM 698 N N . ASP A 1 88 ? 7.389 -3.811 -4.615 1.00 91.50 88 ASP A N 1
ATOM 699 C CA . ASP A 1 88 ? 7.021 -2.568 -3.964 1.00 91.50 88 ASP A CA 1
ATOM 700 C C . ASP A 1 88 ? 5.627 -2.691 -3.324 1.00 91.50 88 ASP A C 1
ATOM 702 O O . ASP A 1 88 ? 4.665 -3.193 -3.918 1.00 91.50 88 ASP A O 1
ATOM 706 N N . LEU A 1 89 ? 5.526 -2.233 -2.080 1.00 91.94 89 LEU A N 1
ATOM 707 C CA . LEU A 1 89 ? 4.386 -2.460 -1.199 1.00 91.94 89 LEU A CA 1
ATOM 708 C C . LEU A 1 89 ? 3.112 -1.765 -1.685 1.00 91.94 89 LEU A C 1
ATOM 710 O O . LEU A 1 89 ? 2.014 -2.301 -1.530 1.00 91.94 89 LEU A O 1
ATOM 714 N N . CYS A 1 90 ? 3.241 -0.585 -2.289 1.00 92.62 90 CYS A N 1
ATOM 715 C CA . CYS A 1 90 ? 2.110 0.189 -2.795 1.00 92.62 90 CYS A CA 1
ATOM 716 C C . CYS A 1 90 ? 1.416 -0.479 -3.997 1.00 92.62 90 CYS A C 1
ATOM 718 O O . CYS A 1 90 ? 0.203 -0.694 -3.921 1.00 92.62 90 CYS A O 1
ATOM 720 N N . PRO A 1 91 ? 2.112 -0.865 -5.089 1.00 92.69 91 PRO A N 1
ATOM 721 C CA . PRO A 1 91 ? 1.489 -1.635 -6.163 1.00 92.69 91 PRO A CA 1
ATOM 722 C C . PRO A 1 91 ? 1.039 -3.023 -5.697 1.00 92.69 91 PRO A C 1
ATOM 724 O O . PRO A 1 91 ? -0.013 -3.483 -6.145 1.00 92.69 91 PRO A O 1
ATOM 727 N N . PHE A 1 92 ? 1.760 -3.666 -4.767 1.00 95.12 92 PHE A N 1
ATOM 728 C CA . PHE A 1 92 ? 1.293 -4.908 -4.148 1.00 95.12 92 PHE A CA 1
ATOM 729 C C . PHE A 1 92 ? -0.077 -4.711 -3.487 1.00 95.12 92 PHE A C 1
ATOM 731 O O . PHE A 1 92 ? -1.032 -5.418 -3.812 1.00 95.12 92 PHE A O 1
ATOM 738 N N . PHE A 1 93 ? -0.209 -3.713 -2.610 1.00 94.94 93 PHE A N 1
ATOM 739 C CA . PHE A 1 93 ? -1.474 -3.386 -1.956 1.00 94.94 93 PHE A CA 1
ATOM 740 C C . PHE A 1 93 ? -2.564 -3.027 -2.969 1.00 94.94 93 PHE A C 1
ATOM 742 O O . PHE A 1 93 ? -3.679 -3.534 -2.869 1.00 94.94 93 PHE A O 1
ATOM 749 N N . ALA A 1 94 ? -2.248 -2.198 -3.962 1.00 96.19 94 ALA A N 1
ATOM 750 C CA . ALA A 1 94 ? -3.218 -1.731 -4.944 1.00 96.19 94 ALA A CA 1
ATOM 751 C C . ALA A 1 94 ? -3.790 -2.843 -5.837 1.00 96.19 94 ALA A C 1
ATOM 753 O O . ALA A 1 94 ? -4.884 -2.679 -6.374 1.00 96.19 94 ALA A O 1
ATOM 754 N N . LEU A 1 95 ? -3.089 -3.970 -5.986 1.00 96.12 95 LEU A N 1
ATOM 755 C CA . LEU A 1 95 ? -3.584 -5.127 -6.735 1.00 96.12 95 LEU A CA 1
ATOM 756 C C . LEU A 1 95 ? -4.159 -6.216 -5.821 1.00 96.12 95 LEU A C 1
ATOM 758 O O . LEU A 1 95 ? -5.244 -6.733 -6.083 1.00 96.12 95 LEU A O 1
ATOM 762 N N . ILE A 1 96 ? -3.468 -6.554 -4.733 1.00 96.44 96 ILE A N 1
ATOM 763 C CA . ILE A 1 96 ? -3.844 -7.664 -3.848 1.00 96.44 96 ILE A CA 1
ATOM 764 C C . ILE A 1 96 ? -4.904 -7.248 -2.820 1.00 96.44 96 ILE A C 1
ATOM 766 O O . ILE A 1 96 ? -5.831 -8.010 -2.539 1.00 96.44 96 ILE A O 1
ATOM 770 N N . GLY A 1 97 ? -4.821 -6.029 -2.285 1.00 95.25 97 GLY A N 1
ATOM 771 C CA . GLY A 1 97 ? -5.780 -5.479 -1.322 1.00 95.25 97 GLY A CA 1
ATOM 772 C C . GLY A 1 97 ? -7.225 -5.514 -1.833 1.00 95.25 97 GLY A C 1
ATOM 773 O O . GLY A 1 97 ? -8.083 -6.093 -1.157 1.00 95.25 97 GLY A O 1
ATOM 774 N N . PRO A 1 98 ? -7.512 -4.987 -3.041 1.00 96.94 98 PRO A N 1
ATOM 775 C CA . PRO A 1 98 ? -8.833 -5.077 -3.651 1.00 96.94 98 PRO A CA 1
ATOM 776 C C . PRO A 1 98 ? -9.406 -6.490 -3.726 1.00 96.94 98 PRO A C 1
ATOM 778 O O . PRO A 1 98 ? -10.577 -6.679 -3.399 1.00 96.94 98 PRO A O 1
ATOM 781 N N . ILE A 1 99 ? -8.598 -7.494 -4.080 1.00 97.06 99 ILE A N 1
ATOM 782 C CA . ILE A 1 99 ? -9.053 -8.890 -4.172 1.00 97.06 99 ILE A CA 1
ATOM 783 C C . ILE A 1 99 ? -9.613 -9.356 -2.822 1.00 97.06 99 ILE A C 1
ATOM 785 O O . ILE A 1 99 ? -10.720 -9.893 -2.760 1.00 97.06 99 ILE A O 1
ATOM 789 N N . PHE A 1 100 ? -8.911 -9.091 -1.718 1.00 96.00 100 PHE A N 1
ATOM 790 C CA . PHE A 1 100 ? -9.389 -9.472 -0.385 1.00 96.00 100 PHE A CA 1
ATOM 791 C C . PHE A 1 100 ? -10.635 -8.696 0.063 1.00 96.00 100 PHE A C 1
ATOM 793 O O . PHE A 1 100 ? -11.479 -9.266 0.763 1.00 96.00 100 PHE A O 1
ATOM 800 N N . ILE A 1 101 ? -10.801 -7.443 -0.377 1.00 95.38 101 ILE A N 1
ATOM 801 C CA . ILE A 1 101 ? -12.043 -6.677 -0.172 1.00 95.38 101 ILE A CA 1
ATOM 802 C C . ILE A 1 101 ? -13.206 -7.356 -0.908 1.00 95.38 101 ILE A C 1
ATOM 804 O O . ILE A 1 101 ? -14.257 -7.596 -0.308 1.00 95.38 101 ILE A O 1
ATOM 808 N N . PHE A 1 102 ? -13.018 -7.743 -2.174 1.00 96.00 102 PHE A N 1
ATOM 809 C CA . PHE A 1 102 ? -14.033 -8.465 -2.949 1.00 96.00 102 PHE A CA 1
ATOM 810 C C . PHE A 1 102 ? -14.409 -9.810 -2.322 1.00 96.00 102 PHE A C 1
ATOM 812 O O . PHE A 1 102 ? -15.596 -10.131 -2.234 1.00 96.00 102 PHE A O 1
ATOM 819 N N . LEU A 1 103 ? -13.421 -10.548 -1.812 1.00 95.88 103 LEU A N 1
ATOM 820 C CA . LEU A 1 103 ? -13.605 -11.832 -1.128 1.00 95.88 103 LEU A CA 1
ATOM 821 C C . LEU A 1 103 ? -14.159 -11.709 0.304 1.00 95.88 103 LEU A C 1
ATOM 823 O O . LEU A 1 103 ? -14.252 -12.717 1.005 1.00 95.88 103 LEU A O 1
ATOM 827 N N . ARG A 1 104 ? -14.522 -10.501 0.765 1.00 92.25 104 ARG A N 1
ATOM 828 C CA . ARG A 1 104 ? -15.034 -10.238 2.127 1.00 92.25 104 ARG A CA 1
ATOM 829 C C . ARG A 1 104 ? -14.065 -10.641 3.247 1.00 92.25 104 ARG A C 1
ATOM 831 O O . ARG A 1 104 ? -14.484 -10.843 4.387 1.00 92.25 104 ARG A O 1
ATOM 838 N N . GLN A 1 105 ? -12.765 -10.708 2.966 1.00 92.88 105 GLN A N 1
ATOM 839 C CA . GLN A 1 105 ? -11.736 -11.078 3.941 1.00 92.88 105 GLN A CA 1
ATOM 840 C C . GLN A 1 105 ? -11.301 -9.865 4.772 1.00 92.88 105 GLN A C 1
ATOM 842 O O . GLN A 1 105 ? -10.159 -9.415 4.706 1.00 92.88 105 GLN A O 1
ATOM 847 N N . LYS A 1 106 ? -12.230 -9.345 5.584 1.00 88.88 106 LYS A N 1
ATOM 848 C CA . LYS A 1 106 ? -12.089 -8.114 6.384 1.00 88.88 106 LYS A CA 1
ATOM 849 C C . LYS A 1 106 ? -10.786 -8.022 7.180 1.00 88.88 106 LYS A C 1
ATOM 851 O O . LYS A 1 106 ? -10.117 -6.998 7.169 1.00 88.88 106 LYS A O 1
ATOM 856 N N . LYS A 1 107 ? -10.390 -9.117 7.841 1.00 89.19 107 LYS A N 1
ATOM 857 C CA . LYS A 1 107 ? -9.156 -9.164 8.644 1.00 89.19 107 LYS A CA 1
ATOM 858 C C . LYS A 1 107 ? -7.908 -8.962 7.784 1.00 89.19 107 LYS A C 1
ATOM 860 O O . LYS A 1 107 ? -7.035 -8.191 8.159 1.00 89.19 107 LYS A O 1
ATOM 865 N N . VAL A 1 108 ? -7.841 -9.631 6.633 1.00 91.69 108 VAL A N 1
ATOM 866 C CA . VAL A 1 108 ? -6.701 -9.530 5.712 1.00 91.69 108 VAL A CA 1
ATOM 867 C C . VAL A 1 108 ? -6.681 -8.156 5.049 1.00 91.69 108 VAL A C 1
ATOM 869 O O . VAL A 1 108 ? -5.642 -7.507 5.035 1.00 91.69 108 VAL A O 1
ATOM 872 N N . ALA A 1 109 ? -7.835 -7.673 4.580 1.00 92.88 109 ALA A N 1
ATOM 873 C CA . ALA A 1 109 ? -7.967 -6.331 4.019 1.00 92.88 109 ALA A CA 1
ATOM 874 C C . ALA A 1 109 ? -7.553 -5.246 5.028 1.00 92.88 109 ALA A C 1
ATOM 876 O O . ALA A 1 109 ? -6.828 -4.328 4.663 1.00 92.88 109 ALA A O 1
ATOM 877 N N . GLY A 1 110 ? -7.942 -5.384 6.300 1.00 91.44 110 GLY A N 1
ATOM 878 C CA . GLY A 1 110 ? -7.537 -4.482 7.378 1.00 91.44 110 GLY A CA 1
ATOM 879 C C . GLY A 1 110 ? -6.030 -4.495 7.641 1.00 91.44 110 GLY A C 1
ATOM 880 O O . GLY A 1 110 ? -5.435 -3.433 7.788 1.00 91.44 110 GLY A O 1
ATOM 881 N N . VAL A 1 111 ? -5.393 -5.673 7.640 1.00 92.12 111 VAL A N 1
ATOM 882 C CA . VAL A 1 111 ? -3.927 -5.790 7.758 1.00 92.12 111 VAL A CA 1
ATOM 883 C C . VAL A 1 111 ? -3.235 -5.116 6.575 1.00 92.12 111 VAL A C 1
ATOM 885 O O . VAL A 1 111 ? -2.348 -4.293 6.775 1.00 92.12 111 VAL A O 1
ATOM 888 N N . LEU A 1 112 ? -3.667 -5.412 5.350 1.00 93.50 112 LEU A N 1
ATOM 889 C CA . LEU A 1 112 ? -3.104 -4.832 4.131 1.00 93.50 112 LEU A CA 1
ATOM 890 C C . LEU A 1 112 ? -3.295 -3.311 4.061 1.00 93.50 112 LEU A C 1
ATOM 892 O O . LEU A 1 112 ? -2.378 -2.603 3.652 1.00 93.50 112 LEU A O 1
ATOM 896 N N . ALA A 1 113 ? -4.445 -2.799 4.507 1.00 93.38 113 ALA A N 1
ATOM 897 C CA . ALA A 1 113 ? -4.733 -1.368 4.543 1.00 93.38 113 ALA A CA 1
ATOM 898 C C . ALA A 1 113 ? -3.743 -0.590 5.422 1.00 93.38 113 ALA A C 1
ATOM 900 O O . ALA A 1 113 ? -3.454 0.561 5.138 1.00 93.38 113 ALA A O 1
ATOM 901 N N . ILE A 1 114 ? -3.160 -1.197 6.456 1.00 91.94 114 ILE A N 1
ATOM 902 C CA . ILE A 1 114 ? -2.134 -0.549 7.296 1.00 91.94 114 ILE A CA 1
ATOM 903 C C . ILE A 1 114 ? -0.897 -0.236 6.478 1.00 91.94 114 ILE A C 1
ATOM 905 O O . ILE A 1 114 ? -0.431 0.901 6.453 1.00 91.94 114 ILE A O 1
ATOM 909 N N . PHE A 1 115 ? -0.422 -1.226 5.740 1.00 91.62 115 PHE A N 1
ATOM 910 C CA . PHE A 1 115 ? 0.704 -1.062 4.836 1.00 91.62 115 PHE A CA 1
ATOM 911 C C . PHE A 1 115 ? 0.378 -0.101 3.692 1.00 91.62 115 PHE A C 1
ATOM 913 O O . PHE A 1 115 ? 1.179 0.784 3.403 1.00 91.62 115 PHE A O 1
ATOM 920 N N . GLY A 1 116 ? -0.819 -0.210 3.107 1.00 93.50 116 GLY A N 1
ATOM 921 C CA . GLY A 1 116 ? -1.299 0.712 2.078 1.00 93.50 116 GLY A CA 1
ATOM 922 C C . GLY A 1 116 ? -1.379 2.161 2.565 1.00 93.50 116 GLY A C 1
ATOM 923 O O . GLY A 1 116 ? -0.948 3.066 1.858 1.00 93.50 116 GLY A O 1
ATOM 924 N N . PHE A 1 117 ? -1.867 2.391 3.785 1.00 93.62 117 PHE A N 1
ATOM 925 C CA . PHE A 1 117 ? -1.998 3.721 4.374 1.00 93.62 117 PHE A CA 1
ATOM 926 C C . PHE A 1 117 ? -0.638 4.353 4.655 1.00 93.62 117 PHE A C 1
ATOM 928 O O . PHE A 1 117 ? -0.376 5.460 4.190 1.00 93.62 117 PHE A O 1
ATOM 935 N N . TYR A 1 118 ? 0.233 3.663 5.398 1.00 90.62 118 TYR A N 1
ATOM 936 C CA . TYR A 1 118 ? 1.527 4.225 5.789 1.00 90.62 118 TYR A CA 1
ATOM 937 C C . TYR A 1 118 ? 2.504 4.296 4.620 1.00 90.62 118 TYR A C 1
ATOM 939 O O . TYR A 1 118 ? 3.147 5.328 4.452 1.00 90.62 118 TYR A O 1
ATOM 947 N N . GLY A 1 119 ? 2.561 3.264 3.772 1.00 90.00 119 GLY A N 1
ATOM 948 C CA . GLY A 1 119 ? 3.366 3.294 2.551 1.00 90.00 119 GLY A CA 1
ATOM 949 C C . GLY A 1 119 ? 2.955 4.456 1.648 1.00 90.00 119 GLY A C 1
ATOM 950 O O . GLY A 1 119 ? 3.792 5.267 1.258 1.00 90.00 119 GLY A O 1
ATOM 951 N N . ALA A 1 120 ? 1.650 4.626 1.411 1.00 93.44 120 ALA A N 1
ATOM 952 C CA . ALA A 1 120 ? 1.172 5.749 0.618 1.00 93.44 120 ALA A CA 1
ATOM 953 C C . ALA A 1 120 ? 1.389 7.108 1.286 1.00 93.44 120 ALA A C 1
ATOM 955 O O . ALA A 1 120 ? 1.720 8.062 0.588 1.00 93.44 120 ALA A O 1
ATOM 956 N N . ALA A 1 121 ? 1.240 7.217 2.607 1.00 91.31 121 ALA A N 1
ATOM 957 C CA . ALA A 1 121 ? 1.499 8.461 3.323 1.00 91.31 121 ALA A CA 1
ATOM 958 C C . ALA A 1 121 ? 2.975 8.873 3.226 1.00 91.31 121 ALA A C 1
ATOM 960 O O . ALA A 1 121 ? 3.259 10.030 2.923 1.00 91.31 121 ALA A O 1
ATOM 961 N N . ILE A 1 122 ? 3.912 7.941 3.425 1.00 87.62 122 ILE A N 1
ATOM 962 C CA . ILE A 1 122 ? 5.349 8.215 3.277 1.00 87.62 122 ILE A CA 1
ATOM 963 C C . ILE A 1 122 ? 5.651 8.680 1.857 1.00 87.62 122 ILE A C 1
ATOM 965 O O . ILE A 1 122 ? 6.320 9.693 1.688 1.00 87.62 122 ILE A O 1
ATOM 969 N N . THR A 1 123 ? 5.115 8.013 0.835 1.00 89.25 123 THR A N 1
ATOM 970 C CA . THR A 1 123 ? 5.362 8.435 -0.546 1.00 89.25 123 THR A CA 1
ATOM 971 C C . THR A 1 123 ? 4.709 9.782 -0.863 1.00 89.25 123 THR A C 1
ATOM 973 O O . THR A 1 123 ? 5.341 10.647 -1.464 1.00 89.25 123 THR A O 1
ATOM 976 N N . LEU A 1 124 ? 3.462 10.015 -0.442 1.00 90.81 124 LEU A N 1
ATOM 977 C CA . LEU A 1 124 ? 2.760 11.280 -0.687 1.00 90.81 124 LEU A CA 1
ATOM 978 C C . LEU A 1 124 ? 3.459 12.455 -0.004 1.00 90.81 124 LEU A C 1
ATOM 980 O O . LEU A 1 124 ? 3.728 13.461 -0.657 1.00 90.81 124 LEU A O 1
ATOM 984 N N . PHE A 1 125 ? 3.771 12.331 1.286 1.00 88.00 125 PHE A N 1
ATOM 985 C CA . PHE A 1 125 ? 4.309 13.437 2.076 1.00 88.00 125 PHE A CA 1
ATOM 986 C C . PHE A 1 125 ? 5.837 13.538 2.046 1.00 88.00 125 PHE A C 1
ATOM 988 O O . PHE A 1 125 ? 6.371 14.643 2.118 1.00 88.00 125 PHE A O 1
ATOM 995 N N . GLY A 1 126 ? 6.533 12.409 1.940 1.00 83.19 126 GLY A N 1
ATOM 996 C CA . GLY A 1 126 ? 7.993 12.324 1.976 1.00 83.19 126 GLY A CA 1
ATOM 997 C C . GLY A 1 126 ? 8.664 12.398 0.605 1.00 83.19 126 GLY A C 1
ATOM 998 O O . GLY A 1 126 ? 9.774 12.907 0.521 1.00 83.19 126 GLY A O 1
ATOM 999 N N . GLU A 1 127 ? 8.000 11.956 -0.468 1.00 84.31 127 GLU A N 1
ATOM 1000 C CA . GLU A 1 127 ? 8.585 11.938 -1.818 1.00 84.31 127 GLU A CA 1
ATOM 1001 C C . GLU A 1 127 ? 7.877 12.907 -2.777 1.00 84.31 127 GLU A C 1
ATOM 1003 O O . GLU A 1 127 ? 8.484 13.823 -3.339 1.00 84.31 127 GLU A O 1
ATOM 1008 N N . LEU A 1 128 ? 6.566 12.736 -2.957 1.00 85.06 128 LEU A N 1
ATOM 1009 C CA . LEU A 1 128 ? 5.796 13.403 -4.010 1.00 85.06 128 LEU A CA 1
ATOM 1010 C C . LEU A 1 128 ? 5.696 14.918 -3.816 1.00 85.06 128 LEU A C 1
ATOM 1012 O O . LEU A 1 128 ? 5.735 15.663 -4.795 1.00 85.06 128 LEU A O 1
ATOM 1016 N N . ILE A 1 129 ? 5.633 15.388 -2.567 1.00 83.75 129 ILE A N 1
ATOM 1017 C CA . ILE A 1 129 ? 5.680 16.824 -2.251 1.00 83.75 129 ILE A CA 1
ATOM 1018 C C . ILE A 1 129 ? 7.009 17.460 -2.678 1.00 83.75 129 ILE A C 1
ATOM 1020 O O . ILE A 1 129 ? 7.037 18.650 -2.962 1.00 83.75 129 ILE A O 1
ATOM 1024 N N . PHE A 1 130 ? 8.105 16.709 -2.750 1.00 82.75 130 PHE A N 1
ATOM 1025 C CA . PHE A 1 130 ? 9.427 17.251 -3.082 1.00 82.75 130 PHE A CA 1
ATOM 1026 C C . PHE A 1 130 ? 9.852 16.965 -4.525 1.00 82.75 130 PHE A C 1
ATOM 1028 O O . PHE A 1 130 ? 10.950 17.345 -4.929 1.00 82.75 130 PHE A O 1
ATOM 1035 N N . THR A 1 131 ? 8.986 16.344 -5.330 1.00 83.12 131 THR A N 1
ATOM 1036 C CA . THR A 1 131 ? 9.290 16.033 -6.730 1.00 83.12 131 THR A CA 1
ATOM 1037 C C . THR A 1 131 ? 9.342 17.321 -7.570 1.00 83.12 131 THR A C 1
ATOM 1039 O O . THR A 1 131 ? 8.339 18.035 -7.667 1.00 83.12 131 THR A O 1
ATOM 1042 N N . PRO A 1 132 ? 10.479 17.653 -8.214 1.00 81.50 132 PRO A N 1
ATOM 1043 C CA . PRO A 1 132 ? 10.567 18.834 -9.062 1.00 81.50 132 PRO A CA 1
ATOM 1044 C C . PRO A 1 132 ? 9.803 18.598 -10.369 1.00 81.50 132 PRO A C 1
ATOM 1046 O O . PRO A 1 132 ? 10.173 17.735 -11.158 1.00 81.50 132 PRO A O 1
ATOM 1049 N N . LEU A 1 133 ? 8.754 19.388 -10.611 1.00 83.12 133 LEU A N 1
ATOM 1050 C CA . LEU A 1 133 ? 7.963 19.341 -11.845 1.00 83.12 133 LEU A CA 1
ATOM 1051 C C . LEU A 1 133 ? 7.847 20.714 -12.494 1.00 83.12 133 LEU A C 1
ATOM 1053 O O . LEU A 1 133 ? 7.728 21.737 -11.801 1.00 83.12 133 LEU A O 1
ATOM 1057 N N . LYS A 1 134 ? 7.814 20.721 -13.829 1.00 85.31 134 LYS A N 1
ATOM 1058 C CA . LYS A 1 134 ? 7.395 21.897 -14.592 1.00 85.31 134 LYS A CA 1
ATOM 1059 C C . LYS A 1 134 ? 5.880 22.056 -14.503 1.00 85.31 134 LYS A C 1
ATOM 1061 O O . LYS A 1 134 ? 5.150 21.081 -14.328 1.00 85.31 134 LYS A O 1
ATOM 1066 N N . GLN A 1 135 ? 5.392 23.288 -14.604 1.00 84.38 135 GLN A N 1
ATOM 1067 C CA . GLN A 1 135 ? 3.975 23.592 -14.389 1.00 84.38 135 GLN A CA 1
ATOM 1068 C C . GLN A 1 135 ? 3.069 22.864 -15.394 1.00 84.38 135 GLN A C 1
ATOM 1070 O O . GLN A 1 135 ? 2.012 22.354 -15.024 1.00 84.38 135 GLN A O 1
ATOM 1075 N N . GLU A 1 136 ? 3.517 22.761 -16.640 1.00 86.94 136 GLU A N 1
ATOM 1076 C CA . GLU A 1 136 ? 2.849 22.067 -17.738 1.00 86.94 136 GLU A CA 1
ATOM 1077 C C . GLU A 1 136 ? 2.775 20.539 -17.552 1.00 86.94 136 GLU A C 1
ATOM 1079 O O . GLU A 1 136 ? 1.920 19.879 -18.141 1.00 86.94 136 GLU A O 1
ATOM 1084 N N . GLU A 1 137 ? 3.624 19.964 -16.698 1.00 87.62 137 GLU A N 1
ATOM 1085 C CA . GLU A 1 137 ? 3.679 18.521 -16.449 1.00 87.62 137 GLU A CA 1
ATOM 1086 C C . GLU A 1 137 ? 2.787 18.084 -15.281 1.00 87.62 137 GLU A C 1
ATOM 1088 O O . GLU A 1 137 ? 2.505 16.893 -15.152 1.00 87.62 137 GLU A O 1
ATOM 1093 N N . ILE A 1 138 ? 2.300 19.019 -14.455 1.00 87.88 138 ILE A N 1
ATOM 1094 C CA . ILE A 1 138 ? 1.595 18.721 -13.196 1.00 87.88 138 ILE A CA 1
ATOM 1095 C C . ILE A 1 138 ? 0.363 17.841 -13.429 1.00 87.88 138 ILE A C 1
ATOM 1097 O O . ILE A 1 138 ? 0.234 16.787 -12.813 1.00 87.88 138 ILE A O 1
ATOM 1101 N N . VAL A 1 139 ? -0.542 18.232 -14.331 1.00 88.19 139 VAL A N 1
ATOM 1102 C CA . VAL A 1 139 ? -1.783 17.469 -14.574 1.00 88.19 139 VAL A CA 1
ATOM 1103 C C . VAL A 1 139 ? -1.459 16.063 -15.077 1.00 88.19 139 VAL A C 1
ATOM 1105 O O . VAL A 1 139 ? -2.024 15.076 -14.604 1.00 88.19 139 VAL A O 1
ATOM 1108 N N . LYS A 1 140 ? -0.497 15.960 -15.998 1.00 89.25 140 LYS A N 1
ATOM 1109 C CA . LYS A 1 140 ? -0.046 14.677 -16.531 1.00 89.25 140 LYS A CA 1
ATOM 1110 C C . LYS A 1 140 ? 0.557 13.809 -15.431 1.00 89.25 140 LYS A C 1
ATOM 1112 O O . LYS A 1 140 ? 0.211 12.638 -15.344 1.00 89.25 140 LYS A O 1
ATOM 1117 N N . PHE A 1 141 ? 1.396 14.369 -14.568 1.00 89.00 141 PHE A N 1
ATOM 1118 C CA . PHE A 1 141 ? 1.980 13.661 -13.434 1.00 89.00 141 PHE A CA 1
ATOM 1119 C C . PHE A 1 141 ? 0.920 13.119 -12.469 1.00 89.00 141 PHE A C 1
ATOM 1121 O O . PHE A 1 141 ? 1.003 11.959 -12.068 1.00 89.00 141 PHE A O 1
ATOM 1128 N N . LEU A 1 142 ? -0.099 13.923 -12.147 1.00 88.50 142 LEU A N 1
ATOM 1129 C CA . LEU A 1 142 ? -1.153 13.528 -11.213 1.00 88.50 142 LEU A CA 1
ATOM 1130 C C . LEU A 1 142 ? -2.018 12.380 -11.750 1.00 88.50 142 LEU A C 1
ATOM 1132 O O . LEU A 1 142 ? -2.295 11.445 -11.009 1.00 88.50 142 LEU A O 1
ATOM 1136 N N . PHE A 1 143 ? -2.439 12.427 -13.017 1.00 88.56 143 PHE A N 1
ATOM 1137 C CA . PHE A 1 143 ? -3.431 11.480 -13.558 1.00 88.56 143 PHE A CA 1
ATOM 1138 C C . PHE A 1 143 ? -2.863 10.370 -14.447 1.00 88.56 143 PHE A C 1
ATOM 1140 O O . PHE A 1 143 ? -3.561 9.397 -14.723 1.00 88.56 143 PHE A O 1
ATOM 1147 N N . VAL A 1 144 ? -1.637 10.509 -14.945 1.00 85.94 144 VAL A N 1
ATOM 1148 C CA . VAL A 1 144 ? -1.036 9.563 -15.905 1.00 85.94 144 VAL A CA 1
ATOM 1149 C C . VAL A 1 144 ? 0.369 9.153 -15.477 1.00 85.94 144 VAL A C 1
ATOM 1151 O O . VAL A 1 144 ? 0.766 8.010 -15.682 1.00 85.94 144 VAL A O 1
ATOM 1154 N N . GLY A 1 145 ? 1.115 10.057 -14.849 1.00 84.00 145 GLY A N 1
ATOM 1155 C CA . GLY A 1 145 ? 2.522 9.888 -14.515 1.00 84.00 145 GLY A CA 1
ATOM 1156 C C . GLY A 1 145 ? 3.481 10.389 -15.598 1.00 84.00 145 GLY A C 1
ATOM 1157 O O . GLY A 1 145 ? 3.089 10.753 -16.714 1.00 84.00 145 GLY A O 1
ATOM 1158 N N . LEU A 1 146 ? 4.767 10.422 -15.250 1.00 81.94 146 LEU A N 1
ATOM 1159 C CA . LEU A 1 146 ? 5.868 10.822 -16.131 1.00 81.94 146 LEU A CA 1
ATOM 1160 C C . LEU A 1 146 ? 6.883 9.685 -16.227 1.00 81.94 146 LEU A C 1
ATOM 1162 O O . LEU A 1 146 ? 7.199 9.068 -15.217 1.00 81.94 146 LEU A O 1
ATOM 1166 N N . GLU A 1 147 ? 7.398 9.437 -17.433 1.00 77.94 147 GLU A N 1
ATOM 1167 C CA . GLU A 1 147 ? 8.459 8.451 -17.693 1.00 77.94 147 GLU A CA 1
ATOM 1168 C C . GLU A 1 147 ? 8.179 7.084 -17.034 1.00 77.94 147 GLU A C 1
ATOM 1170 O O . GLU A 1 147 ? 7.148 6.465 -17.309 1.00 77.94 147 GLU A O 1
ATOM 1175 N N . ASN A 1 148 ? 9.071 6.632 -16.146 1.00 71.06 148 ASN A N 1
ATOM 1176 C CA . ASN A 1 148 ? 8.957 5.381 -15.402 1.00 71.06 148 ASN A CA 1
ATOM 1177 C C . ASN A 1 148 ? 7.891 5.431 -14.293 1.00 71.06 148 ASN A C 1
ATOM 1179 O O . ASN A 1 148 ? 7.403 4.383 -13.864 1.00 71.06 148 ASN A O 1
ATOM 1183 N N . ASN A 1 149 ? 7.459 6.617 -13.868 1.00 75.31 149 ASN A N 1
ATOM 1184 C CA . ASN A 1 149 ? 6.514 6.838 -12.771 1.00 75.31 149 ASN A CA 1
ATOM 1185 C C . ASN A 1 149 ? 5.068 6.926 -13.275 1.00 75.31 149 ASN A C 1
ATOM 1187 O O . ASN A 1 149 ? 4.314 7.827 -12.904 1.00 75.31 149 ASN A O 1
ATOM 1191 N N . GLN A 1 150 ? 4.672 5.993 -14.143 1.00 79.19 150 GLN A N 1
ATOM 1192 C CA . GLN A 1 150 ? 3.293 5.899 -14.620 1.00 79.19 150 GLN A CA 1
ATOM 1193 C C . GLN A 1 150 ? 2.337 5.645 -13.463 1.00 79.19 150 GLN A C 1
ATOM 1195 O O . GLN A 1 150 ? 2.559 4.758 -12.636 1.00 79.19 150 GLN A O 1
ATOM 1200 N N . VAL A 1 151 ? 1.269 6.439 -13.425 1.00 84.50 151 VAL A N 1
ATOM 1201 C CA . VAL A 1 151 ? 0.179 6.327 -12.456 1.00 84.50 151 VAL A CA 1
ATOM 1202 C C . VAL A 1 151 ? 0.648 6.510 -10.998 1.00 84.50 151 VAL A C 1
ATOM 1204 O O . VAL A 1 151 ? -0.089 6.258 -10.048 1.00 84.50 151 VAL A O 1
ATOM 1207 N N . TYR A 1 152 ? 1.875 7.001 -10.797 1.00 86.56 152 TYR A N 1
ATOM 1208 C CA . TYR A 1 152 ? 2.559 6.968 -9.507 1.00 86.56 152 TYR A CA 1
ATOM 1209 C C . TYR A 1 152 ? 1.821 7.775 -8.434 1.00 86.56 152 TYR A C 1
ATOM 1211 O O . TYR A 1 152 ? 1.493 7.221 -7.389 1.00 86.56 152 TYR A O 1
ATOM 1219 N N . PHE A 1 153 ? 1.460 9.035 -8.701 1.00 92.19 153 PHE A N 1
ATOM 1220 C CA . PHE A 1 153 ? 0.688 9.841 -7.747 1.00 92.19 153 PHE A CA 1
ATOM 1221 C C . PHE A 1 153 ? -0.660 9.192 -7.407 1.00 92.19 153 PHE A C 1
ATOM 1223 O O . PHE A 1 153 ? -0.965 8.948 -6.240 1.00 92.19 153 PHE A O 1
ATOM 1230 N N . MET A 1 154 ? -1.465 8.897 -8.428 1.00 93.69 154 MET A N 1
ATOM 1231 C CA . MET A 1 154 ? -2.847 8.467 -8.236 1.00 93.69 154 MET A CA 1
ATOM 1232 C C . MET A 1 154 ? -2.943 7.069 -7.610 1.00 93.69 154 MET A C 1
ATOM 1234 O O . MET A 1 154 ? -3.845 6.829 -6.814 1.00 93.69 154 MET A O 1
ATOM 1238 N N . MET A 1 155 ? -1.988 6.169 -7.869 1.00 94.94 155 MET A N 1
ATOM 1239 C CA . MET A 1 155 ? -1.885 4.893 -7.152 1.00 94.94 155 MET A CA 1
ATOM 1240 C C . MET A 1 155 ? -1.730 5.109 -5.643 1.00 94.94 155 MET A C 1
ATOM 1242 O O . MET A 1 155 ? -2.465 4.500 -4.865 1.00 94.94 155 MET A O 1
ATOM 1246 N N . HIS A 1 156 ? -0.803 5.975 -5.223 1.00 95.56 156 HIS A N 1
ATOM 1247 C CA . HIS A 1 156 ? -0.581 6.264 -3.806 1.00 95.56 156 HIS A CA 1
ATOM 1248 C C . HIS A 1 156 ? -1.779 6.994 -3.200 1.00 95.56 156 HIS A C 1
ATOM 1250 O O . HIS A 1 156 ? -2.278 6.590 -2.154 1.00 95.56 156 HIS A O 1
ATOM 1256 N N . PHE A 1 157 ? -2.307 8.007 -3.885 1.00 96.31 157 PHE A N 1
ATOM 1257 C CA . PHE A 1 157 ? -3.478 8.755 -3.434 1.00 96.31 157 PHE A CA 1
ATOM 1258 C C . PHE A 1 157 ? -4.710 7.857 -3.235 1.00 96.31 157 PHE A C 1
ATOM 1260 O O . PHE A 1 157 ? -5.315 7.864 -2.163 1.00 96.31 157 PHE A O 1
ATOM 1267 N N . LEU A 1 158 ? -5.058 7.025 -4.220 1.00 96.81 158 LEU A N 1
ATOM 1268 C CA . LEU A 1 158 ? -6.188 6.100 -4.106 1.00 96.81 158 LEU A CA 1
ATOM 1269 C C . LEU A 1 158 ? -5.926 4.999 -3.068 1.00 96.81 158 LEU A C 1
ATOM 1271 O O . LEU A 1 158 ? -6.847 4.635 -2.342 1.00 96.81 158 LEU A O 1
ATOM 1275 N N . SER A 1 159 ? -4.690 4.500 -2.948 1.00 97.00 159 SER A N 1
ATOM 1276 C CA . SER A 1 159 ? -4.326 3.516 -1.914 1.00 97.00 159 SER A CA 1
ATOM 1277 C C . SER A 1 159 ? -4.467 4.090 -0.507 1.00 97.00 159 SER A C 1
ATOM 1279 O O . SER A 1 159 ? -5.004 3.425 0.381 1.00 97.00 159 SER A O 1
ATOM 1281 N N . PHE A 1 160 ? -4.042 5.340 -0.318 1.00 96.88 160 PHE A N 1
ATOM 1282 C CA . PHE A 1 160 ? -4.181 6.077 0.931 1.00 96.88 160 PHE A CA 1
ATOM 1283 C C . PHE A 1 160 ? -5.655 6.244 1.316 1.00 96.88 160 PHE A C 1
ATOM 1285 O O . PHE A 1 160 ? -6.055 5.878 2.423 1.00 96.88 160 PHE A O 1
ATOM 1292 N N . LEU A 1 161 ? -6.485 6.723 0.383 1.00 97.12 161 LEU A N 1
ATOM 1293 C CA . LEU A 1 161 ? -7.915 6.926 0.620 1.00 97.12 161 LEU A CA 1
ATOM 1294 C C . LEU A 1 161 ? -8.683 5.618 0.830 1.00 97.12 161 LEU A C 1
ATOM 1296 O O . LEU A 1 161 ? -9.522 5.552 1.729 1.00 97.12 161 LEU A O 1
ATOM 1300 N N . LEU A 1 162 ? -8.395 4.574 0.047 1.00 96.81 162 LEU A N 1
ATOM 1301 C CA . LEU A 1 162 ? -9.012 3.260 0.228 1.00 96.81 162 LEU A CA 1
ATOM 1302 C C . LEU A 1 162 ? -8.653 2.679 1.596 1.00 96.81 162 LEU A C 1
ATOM 1304 O O . LEU A 1 162 ? -9.527 2.175 2.295 1.00 96.81 162 LEU A O 1
ATOM 1308 N N . SER A 1 163 ? -7.388 2.779 2.003 1.00 95.56 163 SER A N 1
ATOM 1309 C CA . SER A 1 163 ? -6.943 2.279 3.304 1.00 95.56 163 SER A CA 1
ATOM 1310 C C . SER A 1 163 ? -7.600 3.028 4.462 1.00 95.56 163 SER A C 1
ATOM 1312 O O . SER A 1 163 ? -8.090 2.409 5.406 1.00 95.56 163 SER A O 1
ATOM 1314 N N . LEU A 1 164 ? -7.700 4.357 4.354 1.00 94.44 164 LEU A N 1
ATOM 1315 C CA . LEU A 1 164 ? -8.438 5.178 5.310 1.00 94.44 164 LEU A CA 1
ATOM 1316 C C . LEU A 1 164 ? -9.918 4.766 5.379 1.00 94.44 164 LEU A C 1
ATOM 1318 O O . LEU A 1 164 ? -10.470 4.629 6.470 1.00 94.44 164 LEU A O 1
ATOM 1322 N N . ALA A 1 165 ? -10.555 4.530 4.231 1.00 94.56 165 ALA A N 1
ATOM 1323 C CA . ALA A 1 165 ? -11.934 4.057 4.166 1.00 94.56 165 ALA A CA 1
ATOM 1324 C C . ALA A 1 165 ? -12.099 2.674 4.818 1.00 94.56 165 ALA A C 1
ATOM 1326 O O . ALA A 1 165 ? -13.073 2.458 5.535 1.00 94.56 165 ALA A O 1
ATOM 1327 N N . VAL A 1 166 ? -11.142 1.756 4.640 1.00 93.06 166 VAL A N 1
ATOM 1328 C CA . VAL A 1 166 ? -11.145 0.453 5.327 1.00 93.06 166 VAL A CA 1
ATOM 1329 C C . VAL A 1 166 ? -11.106 0.642 6.844 1.00 93.06 166 VAL A C 1
ATOM 1331 O O . VAL A 1 166 ? -11.931 0.047 7.531 1.00 93.06 166 VAL A O 1
ATOM 1334 N N . PHE A 1 167 ? -10.240 1.508 7.381 1.00 89.12 167 PHE A N 1
ATOM 1335 C CA . PHE A 1 167 ? -10.196 1.760 8.832 1.00 89.12 167 PHE A CA 1
ATOM 1336 C C . PHE A 1 167 ? -11.472 2.388 9.375 1.00 89.12 167 PHE A C 1
ATOM 1338 O O . PHE A 1 167 ? -11.921 2.056 10.469 1.00 89.12 167 PHE A O 1
ATOM 1345 N N . LEU A 1 168 ? -12.038 3.337 8.631 1.00 89.31 168 LEU A N 1
ATOM 1346 C CA . LEU A 1 168 ? -13.192 4.094 9.093 1.00 89.31 168 LEU A CA 1
ATOM 1347 C C . LEU A 1 168 ? -14.499 3.342 8.893 1.00 89.31 168 LEU A C 1
ATOM 1349 O O . LEU A 1 168 ? -15.470 3.638 9.588 1.00 89.31 168 LEU A O 1
ATOM 1353 N N . TRP A 1 169 ? -14.593 2.427 7.935 1.00 89.44 169 TRP A N 1
ATOM 1354 C CA . TRP A 1 169 ? -15.865 1.793 7.582 1.00 89.44 169 TRP A CA 1
ATOM 1355 C C . TRP A 1 169 ? -15.921 0.309 7.921 1.00 89.44 169 TRP A C 1
ATOM 1357 O O . TRP A 1 169 ? -17.026 -0.235 7.994 1.00 89.44 169 TRP A O 1
ATOM 1367 N N . ASP A 1 170 ? -14.779 -0.337 8.154 1.00 82.38 170 ASP A N 1
ATOM 1368 C CA . ASP A 1 170 ? -14.719 -1.725 8.592 1.00 82.38 170 ASP A CA 1
ATOM 1369 C C . ASP A 1 170 ? -14.194 -1.816 10.029 1.00 82.38 170 ASP A C 1
ATOM 1371 O O . ASP A 1 170 ? -13.087 -1.386 10.337 1.00 82.38 170 ASP A O 1
ATOM 1375 N N . ASP A 1 171 ? -14.967 -2.433 10.923 1.00 72.75 171 ASP A N 1
ATOM 1376 C CA . ASP A 1 171 ? -14.596 -2.622 12.335 1.00 72.75 171 ASP A CA 1
ATOM 1377 C C . ASP A 1 171 ? -13.559 -3.764 12.514 1.00 72.75 171 ASP A C 1
ATOM 1379 O O . ASP A 1 171 ? -13.563 -4.503 13.498 1.00 72.75 171 ASP A O 1
ATOM 1383 N N . GLY A 1 172 ? -12.679 -3.966 11.527 1.00 66.31 172 GLY A N 1
ATOM 1384 C CA . GLY A 1 172 ? -11.760 -5.108 11.430 1.00 66.31 172 GLY A CA 1
ATOM 1385 C C . GLY A 1 172 ? -10.486 -4.994 12.275 1.00 66.31 172 GLY A C 1
ATOM 1386 O O . GLY A 1 172 ? -9.671 -5.925 12.299 1.00 66.31 172 GLY A O 1
ATOM 1387 N N . PHE A 1 173 ? -10.280 -3.868 12.958 1.00 74.56 173 PHE A N 1
ATOM 1388 C CA . PHE A 1 173 ? -9.037 -3.582 13.666 1.00 74.56 173 PHE A CA 1
ATOM 1389 C C . PHE A 1 173 ? -9.089 -4.051 15.124 1.00 74.56 173 PHE A C 1
ATOM 1391 O O . PHE A 1 173 ? -9.419 -3.305 16.041 1.00 74.56 173 PHE A O 1
ATOM 1398 N N . SER A 1 174 ? -8.747 -5.318 15.341 1.00 77.38 174 SER A N 1
ATOM 1399 C CA . SER A 1 174 ? -8.634 -5.916 16.674 1.00 77.38 174 SER A CA 1
ATOM 1400 C C . SER A 1 174 ? -7.184 -5.926 17.164 1.00 77.38 174 SER A C 1
ATOM 1402 O O . SER A 1 174 ? -6.254 -5.855 16.362 1.00 77.38 174 SER A O 1
ATOM 1404 N N . LEU A 1 175 ? -6.963 -6.121 18.467 1.00 79.75 175 LEU A N 1
ATOM 1405 C CA . LEU A 1 175 ? -5.618 -6.372 19.003 1.00 79.75 175 LEU A CA 1
ATOM 1406 C C . LEU A 1 175 ? -4.941 -7.588 18.338 1.00 79.75 175 LEU A C 1
ATOM 1408 O O . LEU A 1 175 ? -3.737 -7.584 18.117 1.00 79.75 175 LEU A O 1
ATOM 1412 N N . ILE A 1 176 ? -5.711 -8.610 17.948 1.00 86.00 176 ILE A N 1
ATOM 1413 C CA . ILE A 1 176 ? -5.198 -9.764 17.192 1.00 86.00 176 ILE A CA 1
ATOM 1414 C C . ILE A 1 176 ? -4.722 -9.364 15.789 1.00 86.00 176 ILE A C 1
ATOM 1416 O O . ILE A 1 176 ? -3.778 -9.954 15.266 1.00 86.00 176 ILE A O 1
ATOM 1420 N N . SER A 1 177 ? -5.326 -8.331 15.194 1.00 85.88 177 SER A N 1
ATOM 1421 C CA . SER A 1 177 ? -4.887 -7.786 13.908 1.00 85.88 177 SER A CA 1
ATOM 1422 C C . SER A 1 177 ? -3.454 -7.261 14.006 1.00 85.88 177 SER A C 1
ATOM 1424 O O . SER A 1 177 ? -2.701 -7.426 13.055 1.00 85.88 177 SER A O 1
ATOM 1426 N N . PHE A 1 178 ? -3.034 -6.749 15.171 1.00 86.56 178 PHE A N 1
ATOM 1427 C CA . PHE A 1 178 ? -1.650 -6.331 15.406 1.00 86.56 178 PHE A CA 1
ATOM 1428 C C . PHE A 1 178 ? -0.649 -7.469 15.196 1.00 86.56 178 PHE A C 1
ATOM 1430 O O . PHE A 1 178 ? 0.350 -7.288 14.507 1.00 86.56 178 PHE A O 1
ATOM 1437 N N . PHE A 1 179 ? -0.938 -8.668 15.703 1.00 90.62 179 PHE A N 1
ATOM 1438 C CA . PHE A 1 179 ? -0.099 -9.840 15.446 1.00 90.62 179 PHE A CA 1
ATOM 1439 C C . PHE A 1 179 ? -0.036 -10.171 13.946 1.00 90.62 179 PHE A C 1
ATOM 1441 O O . PHE A 1 179 ? 1.048 -10.383 13.403 1.00 90.62 179 PHE A O 1
ATOM 1448 N N . TYR A 1 180 ? -1.173 -10.137 13.243 1.00 91.94 180 TYR A N 1
ATOM 1449 C CA . TYR A 1 180 ? -1.204 -10.406 11.802 1.00 91.94 180 TYR A CA 1
ATOM 1450 C C . TYR A 1 180 ? -0.433 -9.378 10.965 1.00 91.94 180 TYR A C 1
ATOM 1452 O O . TYR A 1 180 ? 0.147 -9.762 9.953 1.00 91.94 180 TYR A O 1
ATOM 1460 N N . ILE A 1 181 ? -0.361 -8.112 11.390 1.00 91.81 181 ILE A N 1
ATOM 1461 C CA . ILE A 1 181 ? 0.498 -7.095 10.754 1.00 91.81 181 ILE A CA 1
ATOM 1462 C C . ILE A 1 181 ? 1.957 -7.536 10.769 1.00 91.81 181 ILE A C 1
ATOM 1464 O O . ILE A 1 181 ? 2.629 -7.443 9.749 1.00 91.81 181 ILE A O 1
ATOM 1468 N N . HIS A 1 182 ? 2.443 -8.041 11.904 1.00 91.75 182 HIS A N 1
ATOM 1469 C CA . HIS A 1 182 ? 3.839 -8.460 12.041 1.00 91.75 182 HIS A CA 1
ATOM 1470 C C . HIS A 1 182 ? 4.130 -9.692 11.200 1.00 91.75 182 HIS A C 1
ATOM 1472 O O . HIS A 1 182 ? 5.141 -9.736 10.506 1.00 91.75 182 HIS A O 1
ATOM 1478 N N . VAL A 1 183 ? 3.225 -10.674 11.234 1.00 94.62 183 VAL A N 1
ATOM 1479 C CA . VAL A 1 183 ? 3.346 -11.880 10.410 1.00 94.62 183 VAL A CA 1
ATOM 1480 C C . VAL A 1 183 ? 3.361 -11.513 8.928 1.00 94.62 183 VAL A C 1
ATOM 1482 O O . VAL A 1 183 ? 4.205 -12.015 8.190 1.00 94.62 183 VAL A O 1
ATOM 1485 N N . PHE A 1 184 ? 2.481 -10.608 8.493 1.00 94.44 184 PHE A N 1
ATOM 1486 C CA . PHE A 1 184 ? 2.473 -10.127 7.116 1.00 94.44 184 PHE A CA 1
ATOM 1487 C C . PHE A 1 184 ? 3.760 -9.374 6.765 1.00 94.44 184 PHE A C 1
ATOM 1489 O O . PHE A 1 184 ? 4.365 -9.688 5.746 1.00 94.44 184 PHE A O 1
ATOM 1496 N N . ALA A 1 185 ? 4.205 -8.426 7.599 1.00 92.50 185 ALA A N 1
ATOM 1497 C CA . ALA A 1 185 ? 5.441 -7.678 7.364 1.00 92.50 185 ALA A CA 1
ATOM 1498 C C . ALA A 1 185 ? 6.636 -8.621 7.215 1.00 92.50 185 ALA A C 1
ATOM 1500 O O . ALA A 1 185 ? 7.394 -8.508 6.256 1.00 92.50 185 ALA A O 1
ATOM 1501 N N . LEU A 1 186 ? 6.771 -9.582 8.132 1.00 94.19 186 LEU A N 1
ATOM 1502 C CA . LEU A 1 186 ? 7.835 -10.576 8.090 1.00 94.19 186 LEU A CA 1
ATOM 1503 C C . LEU A 1 186 ? 7.757 -11.413 6.811 1.00 94.19 186 LEU A C 1
ATOM 1505 O O . LEU A 1 186 ? 8.768 -11.565 6.129 1.00 94.19 186 LEU A O 1
ATOM 1509 N N . ALA A 1 187 ? 6.574 -11.925 6.461 1.00 95.88 187 ALA A N 1
ATOM 1510 C CA . ALA A 1 187 ? 6.385 -12.740 5.264 1.00 95.88 187 ALA A CA 1
ATOM 1511 C C . ALA A 1 187 ? 6.675 -11.954 3.975 1.00 95.88 187 ALA A C 1
ATOM 1513 O O . ALA A 1 187 ? 7.386 -12.452 3.104 1.00 95.88 187 ALA A O 1
ATOM 1514 N N . TYR A 1 188 ? 6.171 -10.724 3.864 1.00 95.44 188 TYR A N 1
ATOM 1515 C CA . TYR A 1 188 ? 6.352 -9.876 2.689 1.00 95.44 188 TYR A CA 1
ATOM 1516 C C . TYR A 1 188 ? 7.806 -9.423 2.532 1.00 95.44 188 TYR A C 1
ATOM 1518 O O . TYR A 1 188 ? 8.385 -9.595 1.464 1.00 95.44 188 TYR A O 1
ATOM 1526 N N . LEU A 1 189 ? 8.440 -8.920 3.594 1.00 93.81 189 LEU A N 1
ATOM 1527 C CA . LEU A 1 189 ? 9.849 -8.519 3.532 1.00 93.81 189 LEU A CA 1
ATOM 1528 C C . LEU A 1 189 ? 10.767 -9.721 3.268 1.00 93.81 189 LEU A C 1
ATOM 1530 O O . LEU A 1 189 ? 11.711 -9.597 2.491 1.00 93.81 189 LEU A O 1
ATOM 1534 N N . SER A 1 190 ? 10.462 -10.901 3.824 1.00 96.00 190 SER A N 1
ATOM 1535 C CA . SER A 1 190 ? 11.190 -12.135 3.487 1.00 96.00 190 SER A CA 1
ATOM 1536 C C . SER A 1 190 ? 11.006 -12.517 2.019 1.00 96.00 190 SER A C 1
ATOM 1538 O O . SER A 1 190 ? 11.966 -12.917 1.368 1.00 96.00 190 SER A O 1
ATOM 1540 N N . TYR A 1 191 ? 9.792 -12.373 1.481 1.00 97.06 191 TYR A N 1
ATOM 1541 C CA . TYR A 1 191 ? 9.508 -12.606 0.068 1.00 97.06 191 TYR A CA 1
ATOM 1542 C C . TYR A 1 191 ? 10.319 -11.667 -0.832 1.00 97.06 191 TYR A C 1
ATOM 1544 O O . TYR A 1 191 ? 10.984 -12.136 -1.757 1.00 97.06 191 TYR A O 1
ATOM 1552 N N . VAL A 1 192 ? 10.324 -10.364 -0.541 1.00 95.81 192 VAL A N 1
ATOM 1553 C CA . VAL A 1 192 ? 11.086 -9.395 -1.335 1.00 95.81 192 VAL A CA 1
ATOM 1554 C C . VAL A 1 192 ? 12.585 -9.681 -1.237 1.00 95.81 192 VAL A C 1
ATOM 1556 O O . VAL A 1 192 ? 13.253 -9.746 -2.267 1.00 95.81 192 VAL A O 1
ATOM 1559 N N . ALA A 1 193 ? 13.110 -9.946 -0.037 1.00 94.38 193 ALA A N 1
ATOM 1560 C CA . ALA A 1 193 ? 14.513 -10.314 0.155 1.00 94.38 193 ALA A CA 1
ATOM 1561 C C . ALA A 1 193 ? 14.893 -11.593 -0.614 1.00 94.38 193 ALA A C 1
ATOM 1563 O O . ALA A 1 193 ? 15.951 -11.652 -1.243 1.00 94.38 193 ALA A O 1
ATOM 1564 N N . LEU A 1 194 ? 14.016 -12.602 -0.618 1.00 96.50 194 LEU A N 1
ATOM 1565 C CA . LEU A 1 194 ? 14.205 -13.826 -1.392 1.00 96.50 194 LEU A CA 1
ATOM 1566 C C . LEU A 1 194 ? 14.258 -13.530 -2.896 1.00 96.50 194 LEU A C 1
ATOM 1568 O O . LEU A 1 194 ? 15.162 -14.017 -3.570 1.00 96.50 194 LEU A O 1
ATOM 1572 N N . MET A 1 195 ? 13.340 -12.715 -3.420 1.00 95.94 195 MET A N 1
ATOM 1573 C CA . MET A 1 195 ? 13.320 -12.347 -4.841 1.00 95.94 195 MET A CA 1
ATOM 1574 C C . MET A 1 195 ? 14.559 -11.546 -5.245 1.00 95.94 195 MET A C 1
ATOM 1576 O O . MET A 1 195 ? 15.181 -11.852 -6.262 1.00 95.94 195 MET A O 1
ATOM 1580 N N . VAL A 1 196 ? 14.976 -10.583 -4.420 1.00 94.19 196 VAL A N 1
ATOM 1581 C CA . VAL A 1 196 ? 16.228 -9.830 -4.607 1.00 94.19 196 VAL A CA 1
ATOM 1582 C C . VAL A 1 196 ? 17.437 -10.766 -4.646 1.00 94.19 196 VAL A C 1
ATOM 1584 O O . VAL A 1 196 ? 18.331 -10.582 -5.469 1.00 94.19 196 VAL A O 1
ATOM 1587 N N . ASN A 1 197 ? 17.462 -11.792 -3.794 1.00 94.31 197 ASN A N 1
ATOM 1588 C CA . ASN A 1 197 ? 18.545 -12.769 -3.781 1.00 94.31 197 ASN A CA 1
ATOM 1589 C C . ASN A 1 197 ? 18.515 -13.716 -4.996 1.00 94.31 197 ASN A C 1
ATOM 1591 O O . ASN A 1 197 ? 19.570 -14.032 -5.541 1.00 94.31 197 ASN A O 1
ATOM 1595 N N . ILE A 1 198 ? 17.332 -14.153 -5.444 1.00 95.00 198 ILE A N 1
ATOM 1596 C CA . ILE A 1 198 ? 17.174 -15.008 -6.636 1.00 95.00 198 ILE A CA 1
ATOM 1597 C C . ILE A 1 198 ? 17.625 -14.265 -7.901 1.00 95.00 198 ILE A C 1
ATOM 1599 O O . ILE A 1 198 ? 18.367 -14.820 -8.709 1.00 95.00 198 ILE A O 1
ATOM 1603 N N . PHE A 1 199 ? 17.223 -13.003 -8.057 1.00 92.19 199 PHE A N 1
ATOM 1604 C CA . PHE A 1 199 ? 17.556 -12.161 -9.212 1.00 92.19 199 PHE A CA 1
ATOM 1605 C C . PHE A 1 199 ? 18.690 -11.176 -8.899 1.00 92.19 199 PHE A C 1
ATOM 1607 O O . PHE A 1 199 ? 18.679 -10.016 -9.332 1.00 92.19 199 PHE A O 1
ATOM 1614 N N . LYS A 1 200 ? 19.674 -11.626 -8.113 1.00 87.62 200 LYS A N 1
ATOM 1615 C CA . LYS A 1 200 ? 20.790 -10.795 -7.656 1.00 87.62 200 LYS A CA 1
ATOM 1616 C C . LYS A 1 200 ? 21.495 -10.118 -8.833 1.00 87.62 200 LYS A C 1
ATOM 1618 O O . LYS A 1 200 ? 21.883 -10.766 -9.800 1.00 87.62 200 LYS A O 1
ATOM 1623 N N . GLY A 1 201 ? 21.681 -8.803 -8.729 1.00 85.88 201 GLY A N 1
ATOM 1624 C CA . GLY A 1 201 ? 22.314 -7.978 -9.763 1.00 85.88 201 GLY A CA 1
ATOM 1625 C C . GLY A 1 201 ? 21.378 -7.533 -10.891 1.00 85.88 201 GLY A C 1
ATOM 1626 O O . GLY A 1 201 ? 21.723 -6.602 -11.611 1.00 85.88 201 GLY A O 1
ATOM 1627 N N . GLN A 1 202 ? 20.193 -8.135 -11.026 1.00 89.69 202 GLN A N 1
ATOM 1628 C CA . GLN A 1 202 ? 19.159 -7.669 -11.954 1.00 89.69 202 GLN A CA 1
ATOM 1629 C C . GLN A 1 202 ? 18.174 -6.731 -11.262 1.00 89.69 202 GLN A C 1
ATOM 1631 O O . GLN A 1 202 ? 17.801 -5.718 -11.842 1.00 89.69 202 GLN A O 1
ATOM 1636 N N . ILE A 1 203 ? 17.779 -7.035 -10.020 1.00 90.38 203 ILE A N 1
ATOM 1637 C CA . ILE A 1 203 ? 16.950 -6.146 -9.199 1.00 90.38 203 ILE A CA 1
ATOM 1638 C C . ILE A 1 203 ? 17.868 -5.192 -8.441 1.00 90.38 203 ILE A C 1
ATOM 1640 O O . ILE A 1 203 ? 18.582 -5.589 -7.522 1.00 90.38 203 ILE A O 1
ATOM 1644 N N . THR A 1 204 ? 17.843 -3.931 -8.852 1.00 88.31 204 THR A N 1
ATOM 1645 C CA . THR A 1 204 ? 18.651 -2.852 -8.272 1.00 88.31 204 THR A CA 1
ATOM 1646 C C . THR A 1 204 ? 17.835 -1.869 -7.447 1.00 88.31 204 THR A C 1
ATOM 1648 O O . THR A 1 204 ? 18.437 -1.117 -6.702 1.00 88.31 204 THR A O 1
ATOM 1651 N N . GLY A 1 205 ? 16.501 -1.871 -7.540 1.00 88.44 205 GLY A N 1
ATOM 1652 C CA . GLY A 1 205 ? 15.641 -1.004 -6.735 1.00 88.44 205 GLY A CA 1
ATOM 1653 C C . GLY A 1 205 ? 14.145 -1.299 -6.892 1.00 88.44 205 GLY A C 1
ATOM 1654 O O . GLY A 1 205 ? 13.758 -2.281 -7.529 1.00 88.44 205 GLY A O 1
ATOM 1655 N N . ASN A 1 206 ? 13.306 -0.425 -6.336 1.00 86.62 206 ASN A N 1
ATOM 1656 C CA . ASN A 1 206 ? 11.864 -0.578 -6.132 1.00 86.62 206 ASN A CA 1
ATOM 1657 C C . ASN A 1 206 ? 11.533 -1.838 -5.315 1.00 86.62 206 ASN A C 1
ATOM 1659 O O . ASN A 1 206 ? 10.767 -2.702 -5.747 1.00 86.62 206 ASN A O 1
ATOM 1663 N N . THR A 1 207 ? 12.165 -1.971 -4.150 1.00 90.69 207 THR A N 1
ATOM 1664 C CA . THR A 1 207 ? 12.085 -3.166 -3.292 1.00 90.69 207 THR A CA 1
ATOM 1665 C C . THR A 1 207 ? 11.566 -2.846 -1.893 1.00 90.69 207 THR A C 1
ATOM 1667 O O . THR A 1 207 ? 11.982 -3.455 -0.911 1.00 90.69 207 THR A O 1
ATOM 1670 N N . THR A 1 208 ? 10.658 -1.870 -1.773 1.00 88.94 208 THR A N 1
ATOM 1671 C CA . THR A 1 208 ? 10.126 -1.411 -0.474 1.00 88.94 208 THR A CA 1
ATOM 1672 C C . THR A 1 208 ? 11.241 -0.935 0.480 1.00 88.94 208 THR A C 1
ATOM 1674 O O . THR A 1 208 ? 11.141 -1.056 1.699 1.00 88.94 208 THR A O 1
ATOM 1677 N N . GLY A 1 209 ? 12.351 -0.421 -0.058 1.00 86.56 209 GLY A N 1
ATOM 1678 C CA . GLY A 1 209 ? 13.440 0.138 0.739 1.00 86.56 209 GLY A CA 1
ATOM 1679 C C . GLY A 1 209 ? 14.425 -0.902 1.266 1.00 86.56 209 GLY A C 1
ATOM 1680 O O . GLY A 1 209 ? 15.288 -0.543 2.061 1.00 86.56 209 GLY A O 1
ATOM 1681 N N . ILE A 1 210 ? 14.320 -2.170 0.853 1.00 87.69 210 ILE A N 1
ATOM 1682 C CA . ILE A 1 210 ? 15.275 -3.216 1.256 1.00 87.69 210 ILE A CA 1
ATOM 1683 C C . ILE A 1 210 ? 16.663 -2.952 0.664 1.00 87.69 210 ILE A C 1
ATOM 1685 O O . ILE A 1 210 ? 17.673 -3.210 1.317 1.00 87.69 210 ILE A O 1
ATOM 1689 N N . LEU A 1 211 ? 16.729 -2.445 -0.569 1.00 90.25 211 LEU A N 1
ATOM 1690 C CA . LEU A 1 211 ? 17.986 -2.089 -1.218 1.00 90.25 211 LEU A CA 1
ATOM 1691 C C . LEU A 1 211 ? 18.365 -0.638 -0.915 1.00 90.25 211 LEU A C 1
ATOM 1693 O O . LEU A 1 211 ? 17.530 0.259 -0.982 1.00 90.25 211 LEU A O 1
ATOM 1697 N N . ALA A 1 212 ? 19.654 -0.393 -0.664 1.00 88.94 212 ALA A N 1
ATOM 1698 C CA . ALA A 1 212 ? 20.178 0.954 -0.434 1.00 88.94 212 ALA A CA 1
ATOM 1699 C C . ALA A 1 212 ? 19.854 1.915 -1.592 1.00 88.94 212 ALA A C 1
ATOM 1701 O O . ALA A 1 212 ? 19.541 3.080 -1.365 1.00 88.94 212 ALA A O 1
ATOM 1702 N N . GLU A 1 213 ? 19.863 1.414 -2.828 1.00 89.38 213 GLU A N 1
ATOM 1703 C CA . GLU A 1 213 ? 19.570 2.205 -4.023 1.00 89.38 213 GLU A CA 1
ATOM 1704 C C . GLU A 1 213 ? 18.163 2.822 -4.006 1.00 89.38 213 GLU A C 1
ATOM 1706 O O . GLU A 1 213 ? 17.987 3.916 -4.537 1.00 89.38 213 GLU A O 1
ATOM 1711 N N . ASP A 1 214 ? 17.188 2.192 -3.332 1.00 88.62 214 ASP A N 1
ATOM 1712 C CA . ASP A 1 214 ? 15.833 2.742 -3.165 1.00 88.62 214 ASP A CA 1
ATOM 1713 C C . ASP A 1 214 ? 15.861 4.113 -2.473 1.00 88.62 214 ASP A C 1
ATOM 1715 O O . ASP A 1 214 ? 15.041 4.983 -2.773 1.00 88.62 214 ASP A O 1
ATOM 1719 N N . TRP A 1 215 ? 16.841 4.308 -1.587 1.00 87.94 215 TRP A N 1
ATOM 1720 C CA . TRP A 1 215 ? 17.063 5.521 -0.803 1.00 87.94 215 TRP A CA 1
ATOM 1721 C C . TRP A 1 215 ? 18.077 6.471 -1.443 1.00 87.94 215 TRP A C 1
ATOM 1723 O O . TRP A 1 215 ? 17.956 7.680 -1.280 1.00 87.94 215 TRP A O 1
ATOM 1733 N N . LEU A 1 216 ? 19.087 5.951 -2.150 1.00 87.00 216 LEU A N 1
ATOM 1734 C CA . LEU A 1 216 ? 20.163 6.775 -2.719 1.00 87.00 216 LEU A CA 1
ATOM 1735 C C . LEU A 1 216 ? 19.766 7.436 -4.045 1.00 87.00 216 LEU A C 1
ATOM 1737 O O . LEU A 1 216 ? 20.059 8.613 -4.264 1.00 87.00 216 LEU A O 1
ATOM 1741 N N . SER A 1 217 ? 19.114 6.692 -4.940 1.00 84.25 217 SER A N 1
ATOM 1742 C CA . SER A 1 217 ? 18.746 7.185 -6.276 1.00 84.25 217 SER A CA 1
ATOM 1743 C C . SER A 1 217 ? 17.317 6.826 -6.706 1.00 84.25 217 SER A C 1
ATOM 1745 O O . SER A 1 217 ? 16.823 7.361 -7.705 1.00 84.25 217 SER A O 1
ATOM 1747 N N . GLY A 1 218 ? 16.650 5.956 -5.945 1.00 81.81 218 GLY A N 1
ATOM 1748 C CA . GLY A 1 218 ? 15.331 5.415 -6.235 1.00 81.81 218 GLY A CA 1
ATOM 1749 C C . GLY A 1 218 ? 14.158 6.290 -5.791 1.00 81.81 218 GLY A C 1
ATOM 1750 O O . GLY A 1 218 ? 14.267 7.507 -5.616 1.00 81.81 218 GLY A O 1
ATOM 1751 N N . GLU A 1 219 ? 13.005 5.635 -5.642 1.00 79.06 219 GLU A N 1
ATOM 1752 C CA . GLU A 1 219 ? 11.703 6.248 -5.353 1.00 79.06 219 GLU A CA 1
ATOM 1753 C C . GLU A 1 219 ? 11.587 6.843 -3.930 1.00 79.06 219 GLU A C 1
ATOM 1755 O O . GLU A 1 219 ? 10.609 7.538 -3.664 1.00 79.06 219 GLU A O 1
ATOM 1760 N N . TYR A 1 220 ? 12.564 6.633 -3.033 1.00 81.94 220 TYR A N 1
ATOM 1761 C CA . TYR A 1 220 ? 12.566 7.196 -1.670 1.00 81.94 220 TYR A CA 1
ATOM 1762 C C . TYR A 1 220 ? 13.672 8.222 -1.412 1.00 81.94 220 TYR A C 1
ATOM 1764 O O . TYR A 1 220 ? 13.903 8.611 -0.263 1.00 81.94 220 TYR A O 1
ATOM 1772 N N . LYS A 1 221 ? 14.372 8.689 -2.448 1.00 85.56 221 LYS A N 1
ATOM 1773 C CA . LYS A 1 221 ? 15.499 9.617 -2.272 1.00 85.56 221 LYS A CA 1
ATOM 1774 C C . LYS A 1 221 ? 15.127 10.923 -1.566 1.00 85.56 221 LYS A C 1
ATOM 1776 O O . LYS A 1 221 ? 15.934 11.463 -0.809 1.00 85.56 221 LYS A O 1
ATOM 1781 N N . ASN A 1 222 ? 13.908 11.433 -1.760 1.00 87.81 222 ASN A N 1
ATOM 1782 C CA . ASN A 1 222 ? 13.482 12.666 -1.102 1.00 87.81 222 ASN A CA 1
ATOM 1783 C C . ASN A 1 222 ? 12.995 12.427 0.335 1.00 87.81 222 ASN A C 1
ATOM 1785 O O . ASN A 1 222 ? 12.880 13.388 1.097 1.00 87.81 222 ASN A O 1
ATOM 1789 N N . VAL A 1 223 ? 12.826 11.172 0.772 1.00 85.56 223 VAL A N 1
ATOM 1790 C CA . VAL A 1 223 ? 12.540 10.860 2.183 1.00 85.56 223 VAL A CA 1
ATOM 1791 C C . VAL A 1 223 ? 13.693 11.316 3.082 1.00 85.56 223 VAL A C 1
ATOM 1793 O O . VAL A 1 223 ? 13.450 11.854 4.163 1.00 85.56 223 VAL A O 1
ATOM 1796 N N . ALA A 1 224 ? 14.943 11.200 2.620 1.00 86.81 224 ALA A N 1
ATOM 1797 C CA . ALA A 1 224 ? 16.106 11.737 3.330 1.00 86.81 224 ALA A CA 1
ATOM 1798 C C . ALA A 1 224 ? 15.998 13.258 3.539 1.00 86.81 224 ALA A C 1
ATOM 1800 O O . ALA A 1 224 ? 16.277 13.764 4.625 1.00 86.81 224 ALA A O 1
ATOM 1801 N N . VAL A 1 225 ? 15.526 13.980 2.517 1.00 87.12 225 VAL A N 1
ATOM 1802 C CA . VAL A 1 225 ? 15.308 15.434 2.563 1.00 87.12 225 VAL A CA 1
ATOM 1803 C C . VAL A 1 225 ? 14.189 15.780 3.544 1.00 87.12 225 VAL A C 1
ATOM 1805 O O . VAL A 1 225 ? 14.351 16.683 4.367 1.00 87.12 225 VAL A O 1
ATOM 1808 N N . PHE A 1 226 ? 13.082 15.036 3.503 1.00 85.94 226 PHE A N 1
ATOM 1809 C CA . PHE A 1 226 ? 11.960 15.202 4.425 1.00 85.94 226 PHE A CA 1
ATOM 1810 C C . PHE A 1 226 ? 12.378 14.995 5.889 1.00 85.94 226 PHE A C 1
ATOM 1812 O O . PHE A 1 226 ? 12.063 15.821 6.748 1.00 85.94 226 PHE A O 1
ATOM 1819 N N . LEU A 1 227 ? 13.135 13.931 6.168 1.00 88.25 227 LEU A N 1
ATOM 1820 C CA . LEU A 1 227 ? 13.636 13.611 7.508 1.00 88.25 227 LEU A CA 1
ATOM 1821 C C . LEU A 1 227 ? 14.865 14.439 7.918 1.00 88.25 227 LEU A C 1
ATOM 1823 O O . LEU A 1 227 ? 15.295 14.349 9.067 1.00 88.25 227 LEU A O 1
ATOM 1827 N N . LYS A 1 228 ? 15.418 15.251 7.006 1.00 89.94 228 LYS A N 1
ATOM 1828 C CA . LYS A 1 228 ? 16.666 16.014 7.186 1.00 89.94 228 LYS A CA 1
ATOM 1829 C C . LYS A 1 228 ? 17.850 15.128 7.603 1.00 89.94 228 LYS A C 1
ATOM 1831 O O . LYS A 1 228 ? 18.641 15.503 8.467 1.00 89.94 228 LYS A O 1
ATOM 1836 N N . LEU A 1 229 ? 17.953 13.950 6.995 1.00 90.50 229 LEU A N 1
ATOM 1837 C CA . LEU A 1 229 ? 19.045 12.995 7.194 1.00 90.50 229 LEU A CA 1
ATOM 1838 C C . LEU A 1 229 ? 20.055 13.091 6.044 1.00 90.50 229 LEU A C 1
ATOM 1840 O O . LEU A 1 229 ? 19.734 13.594 4.968 1.00 90.50 229 LEU A O 1
ATOM 1844 N N . ASP A 1 230 ? 21.278 12.599 6.263 1.00 90.38 230 ASP A N 1
ATOM 1845 C CA . ASP A 1 230 ? 22.274 12.504 5.191 1.00 90.38 230 ASP A CA 1
ATOM 1846 C C . ASP A 1 230 ? 21.787 11.511 4.119 1.00 90.38 230 ASP A C 1
ATOM 1848 O O . ASP A 1 230 ? 21.628 10.326 4.436 1.00 90.38 230 ASP A O 1
ATOM 1852 N N . PRO A 1 231 ? 21.583 11.944 2.857 1.00 86.12 231 PRO A N 1
ATOM 1853 C CA . PRO A 1 231 ? 21.138 11.065 1.781 1.00 86.12 231 PRO A CA 1
ATOM 1854 C C . PRO A 1 231 ? 22.114 9.924 1.489 1.00 86.12 231 PRO A C 1
ATOM 1856 O O . PRO A 1 231 ? 21.712 8.963 0.852 1.00 86.12 231 PRO A O 1
ATOM 1859 N N . LYS A 1 232 ? 23.376 9.985 1.938 1.00 89.81 232 LYS A N 1
ATOM 1860 C CA . LYS A 1 232 ? 24.351 8.895 1.752 1.00 89.81 232 LYS A CA 1
ATOM 1861 C C . LYS A 1 232 ? 24.177 7.738 2.735 1.00 89.81 232 LYS A C 1
ATOM 1863 O O . LYS A 1 232 ? 24.756 6.676 2.518 1.00 89.81 232 LYS A O 1
ATOM 1868 N N . ASN A 1 233 ? 23.418 7.925 3.814 1.00 92.00 233 ASN A N 1
ATOM 1869 C CA . ASN A 1 233 ? 23.257 6.924 4.865 1.00 92.00 233 ASN A CA 1
ATOM 1870 C C . ASN A 1 233 ? 21.912 6.192 4.732 1.00 92.00 233 ASN A C 1
ATOM 1872 O O . ASN A 1 233 ? 20.978 6.429 5.501 1.00 92.00 233 ASN A O 1
ATOM 1876 N N . ALA A 1 234 ? 21.821 5.308 3.734 1.00 90.31 234 ALA A N 1
ATOM 1877 C CA . ALA A 1 234 ? 20.606 4.551 3.428 1.00 90.31 234 ALA A CA 1
ATOM 1878 C C . ALA A 1 234 ? 20.085 3.740 4.630 1.00 90.31 234 ALA A C 1
ATOM 1880 O O . ALA A 1 234 ? 18.885 3.752 4.895 1.00 90.31 234 ALA A O 1
ATOM 1881 N N . ASP A 1 235 ? 20.978 3.116 5.404 1.00 91.50 235 ASP A N 1
ATOM 1882 C CA . ASP A 1 235 ? 20.614 2.301 6.571 1.00 91.50 235 ASP A CA 1
ATOM 1883 C C . ASP A 1 235 ? 19.912 3.131 7.654 1.00 91.50 235 ASP A C 1
ATOM 1885 O O . ASP A 1 235 ? 18.905 2.704 8.229 1.00 91.50 235 ASP A O 1
ATOM 1889 N N . LEU A 1 236 ? 20.408 4.347 7.914 1.00 91.94 236 LEU A N 1
ATOM 1890 C CA . LEU A 1 236 ? 19.785 5.268 8.863 1.00 91.94 236 LEU A CA 1
ATOM 1891 C C . LEU A 1 236 ? 18.414 5.736 8.368 1.00 91.94 236 LEU A C 1
ATOM 1893 O O . LEU A 1 236 ? 17.464 5.766 9.151 1.00 91.94 236 LEU A O 1
ATOM 1897 N N . ILE A 1 237 ? 18.293 6.089 7.085 1.00 89.44 237 ILE A N 1
ATOM 1898 C CA . ILE A 1 237 ? 17.021 6.546 6.508 1.00 89.44 237 ILE A CA 1
ATOM 1899 C C . ILE A 1 237 ? 15.984 5.421 6.571 1.00 89.44 237 ILE A C 1
ATOM 1901 O O . ILE A 1 237 ? 14.857 5.664 7.013 1.00 89.44 237 ILE A O 1
ATOM 1905 N N . PHE A 1 238 ? 16.371 4.197 6.203 1.00 89.50 238 PHE A N 1
ATOM 1906 C CA . PHE A 1 238 ? 15.532 3.008 6.321 1.00 89.50 238 PHE A CA 1
ATOM 1907 C C . PHE A 1 238 ? 15.079 2.797 7.769 1.00 89.50 238 PHE A C 1
ATOM 1909 O O . PHE A 1 238 ? 13.877 2.737 8.040 1.00 89.50 238 PHE A O 1
ATOM 1916 N N . GLY A 1 239 ? 16.024 2.758 8.714 1.00 89.69 239 GLY A N 1
ATOM 1917 C CA . GLY A 1 239 ? 15.740 2.524 10.130 1.00 89.69 239 GLY A CA 1
ATOM 1918 C C . GLY A 1 239 ? 14.808 3.573 10.740 1.00 89.69 239 GLY A C 1
ATOM 1919 O O . GLY A 1 239 ? 13.857 3.220 11.439 1.00 89.69 239 GLY A O 1
ATOM 1920 N N . VAL A 1 240 ? 15.026 4.858 10.440 1.00 90.69 240 VAL A N 1
ATOM 1921 C CA . VAL A 1 240 ? 14.174 5.953 10.934 1.00 90.69 240 VAL A CA 1
ATOM 1922 C C . VAL A 1 240 ? 12.793 5.916 10.280 1.00 90.69 240 VAL A C 1
ATOM 1924 O O . VAL A 1 240 ? 11.789 5.984 10.988 1.00 90.69 240 VAL A O 1
ATOM 1927 N N . SER A 1 241 ? 12.712 5.768 8.956 1.00 86.69 241 SER A N 1
ATOM 1928 C CA . SER A 1 241 ? 11.432 5.751 8.228 1.00 86.69 241 SER A CA 1
ATOM 1929 C C . SER A 1 241 ? 10.558 4.574 8.659 1.00 86.69 241 SER A C 1
ATOM 1931 O O . SER A 1 241 ? 9.366 4.736 8.951 1.00 86.69 241 SER A O 1
ATOM 1933 N N . PHE A 1 242 ? 11.160 3.388 8.761 1.00 86.88 242 PHE A N 1
ATOM 1934 C CA . PHE A 1 242 ? 10.471 2.189 9.217 1.00 86.88 242 PHE A CA 1
ATOM 1935 C C . PHE A 1 242 ? 10.105 2.287 10.703 1.00 86.88 242 PHE A C 1
ATOM 1937 O O . PHE A 1 242 ? 8.979 1.965 11.079 1.00 86.88 242 PHE A O 1
ATOM 1944 N N . GLY A 1 243 ? 11.006 2.804 11.544 1.00 89.94 243 GLY A N 1
ATOM 1945 C CA . GLY A 1 243 ? 10.760 3.020 12.970 1.00 89.94 243 GLY A CA 1
ATOM 1946 C C . GLY A 1 243 ? 9.601 3.982 13.245 1.00 89.94 243 GLY A C 1
ATOM 1947 O O . GLY A 1 243 ? 8.741 3.682 14.074 1.00 89.94 243 GLY A O 1
ATOM 1948 N N . LEU A 1 244 ? 9.520 5.098 12.513 1.00 89.75 244 LEU A N 1
ATOM 1949 C CA . LEU A 1 244 ? 8.406 6.050 12.607 1.00 89.75 244 LEU A CA 1
ATOM 1950 C C . LEU A 1 244 ? 7.082 5.424 12.162 1.00 89.75 244 LEU A C 1
ATOM 1952 O O . LEU A 1 244 ? 6.062 5.596 12.830 1.00 89.75 244 LEU A O 1
ATOM 1956 N N . SER A 1 245 ? 7.104 4.660 11.069 1.00 87.00 245 SER A N 1
ATOM 1957 C CA . SER A 1 245 ? 5.924 3.944 10.573 1.00 87.00 245 SER A CA 1
ATOM 1958 C C . SER A 1 245 ? 5.438 2.919 11.591 1.00 87.00 245 SER A C 1
ATOM 1960 O O . SER A 1 245 ? 4.256 2.880 11.925 1.00 87.00 245 SER A O 1
ATOM 1962 N N . TYR A 1 246 ? 6.359 2.138 12.152 1.00 89.00 246 TYR A N 1
ATOM 1963 C CA . TYR A 1 246 ? 6.067 1.163 13.192 1.00 89.00 246 TYR A CA 1
ATOM 1964 C C . TYR A 1 246 ? 5.482 1.820 14.447 1.00 89.00 246 TYR A C 1
ATOM 1966 O O . TYR A 1 246 ? 4.434 1.397 14.937 1.00 89.00 246 TYR A O 1
ATOM 1974 N N . PHE A 1 247 ? 6.105 2.897 14.932 1.00 90.69 247 PHE A N 1
ATOM 1975 C CA . PHE A 1 247 ? 5.597 3.666 16.066 1.00 90.69 247 PHE A CA 1
ATOM 1976 C C . PHE A 1 247 ? 4.180 4.191 15.804 1.00 90.69 247 PHE A C 1
ATOM 1978 O O . PHE A 1 247 ? 3.310 4.073 16.667 1.00 90.69 247 PHE A O 1
ATOM 1985 N N . ALA A 1 248 ? 3.916 4.708 14.602 1.00 88.12 248 ALA A N 1
ATOM 1986 C CA . ALA A 1 248 ? 2.592 5.184 14.224 1.00 88.12 248 ALA A CA 1
ATOM 1987 C C . ALA A 1 248 ? 1.550 4.050 14.183 1.00 88.12 248 ALA A C 1
ATOM 1989 O O . ALA A 1 248 ? 0.439 4.241 14.677 1.00 88.12 248 ALA A O 1
ATOM 1990 N N . ILE A 1 249 ? 1.907 2.864 13.674 1.00 87.44 249 ILE A N 1
ATOM 1991 C CA . ILE A 1 249 ? 1.039 1.672 13.677 1.00 87.44 249 ILE A CA 1
ATOM 1992 C C . ILE A 1 249 ? 0.708 1.238 15.110 1.00 87.44 249 ILE A C 1
ATOM 1994 O O . ILE A 1 249 ? -0.452 0.943 15.417 1.00 87.44 249 ILE A O 1
ATOM 1998 N N . VAL A 1 250 ? 1.707 1.205 15.998 1.00 87.81 250 VAL A N 1
ATOM 1999 C CA . VAL A 1 250 ? 1.519 0.884 17.423 1.00 87.81 250 VAL A CA 1
ATOM 2000 C C . VAL A 1 250 ? 0.591 1.904 18.072 1.00 87.81 250 VAL A C 1
ATOM 2002 O O . VAL A 1 250 ? -0.380 1.518 18.723 1.00 87.81 250 VAL A O 1
ATOM 2005 N N . LEU A 1 251 ? 0.844 3.195 17.855 1.00 88.50 251 LEU A N 1
ATOM 2006 C CA . LEU A 1 251 ? 0.026 4.273 18.398 1.00 88.50 251 LEU A CA 1
ATOM 2007 C C . LEU A 1 251 ? -1.425 4.163 17.917 1.00 88.50 251 LEU A C 1
ATOM 2009 O O . LEU A 1 251 ? -2.337 4.182 18.740 1.00 88.50 251 LEU A O 1
ATOM 2013 N N . LEU A 1 252 ? -1.647 3.972 16.614 1.00 84.88 252 LEU A N 1
ATOM 2014 C CA . LEU A 1 252 ? -2.982 3.774 16.047 1.00 84.88 252 LEU A CA 1
ATOM 2015 C C . LEU A 1 252 ? -3.674 2.554 16.664 1.00 84.88 252 LEU A C 1
ATOM 2017 O O . LEU A 1 252 ? -4.829 2.644 17.075 1.00 84.88 252 LEU A O 1
ATOM 2021 N N . THR A 1 253 ? -2.960 1.434 16.788 1.00 83.25 253 THR A N 1
ATOM 2022 C CA . THR A 1 253 ? -3.482 0.204 17.400 1.00 83.25 253 THR A CA 1
ATOM 2023 C C . THR A 1 253 ? -3.929 0.447 18.836 1.00 83.25 253 THR A C 1
ATOM 2025 O O . THR A 1 253 ? -5.030 0.039 19.211 1.00 83.25 253 THR A O 1
ATOM 2028 N N . VAL A 1 254 ? -3.102 1.125 19.636 1.00 84.31 254 VAL A N 1
ATOM 2029 C CA . VAL A 1 254 ? -3.426 1.465 21.024 1.00 84.31 254 VAL A CA 1
ATOM 2030 C C . VAL A 1 254 ? -4.650 2.372 21.068 1.00 84.31 254 VAL A C 1
ATOM 2032 O O . VAL A 1 254 ? -5.609 2.026 21.752 1.00 84.31 254 VAL A O 1
ATOM 2035 N N . LEU A 1 255 ? -4.654 3.469 20.301 1.00 85.75 255 LEU A N 1
ATOM 2036 C CA . LEU A 1 255 ? -5.741 4.453 20.274 1.00 85.75 255 LEU A CA 1
ATOM 2037 C C . LEU A 1 255 ? -7.084 3.828 19.876 1.00 85.75 255 LEU A C 1
ATOM 2039 O O . LEU A 1 255 ? -8.086 4.049 20.556 1.00 85.75 255 LEU A O 1
ATOM 2043 N N . VAL A 1 256 ? -7.104 3.003 18.827 1.00 81.31 256 VAL A N 1
ATOM 2044 C CA . VAL A 1 256 ? -8.321 2.318 18.353 1.00 81.31 256 VAL A CA 1
ATOM 2045 C C . VAL A 1 256 ? -8.840 1.309 19.384 1.00 81.31 256 VAL A C 1
ATOM 2047 O O . VAL A 1 256 ? -10.048 1.120 19.504 1.00 81.31 256 VAL A O 1
ATOM 2050 N N . ASN A 1 257 ? -7.956 0.694 20.177 1.00 80.69 257 ASN A N 1
ATOM 2051 C CA . ASN A 1 257 ? -8.332 -0.303 21.183 1.00 80.69 257 ASN A CA 1
ATOM 2052 C C . ASN A 1 257 ? -8.522 0.276 22.600 1.00 80.69 257 ASN A C 1
ATOM 2054 O O . ASN A 1 257 ? -8.840 -0.491 23.512 1.00 80.69 257 ASN A O 1
ATOM 2058 N N . ILE A 1 258 ? -8.399 1.598 22.814 1.00 83.75 258 ILE A N 1
ATOM 2059 C CA . ILE A 1 258 ? -8.668 2.240 24.120 1.00 83.75 258 ILE A CA 1
ATOM 2060 C C . ILE A 1 258 ? -10.028 1.815 24.704 1.00 83.75 258 ILE A C 1
ATOM 2062 O O . ILE A 1 258 ? -10.050 1.400 25.866 1.00 83.75 258 ILE A O 1
ATOM 2066 N N . PRO A 1 259 ? -11.154 1.844 23.957 1.00 79.94 259 PRO A N 1
ATOM 2067 C CA . PRO A 1 259 ? -12.449 1.428 24.499 1.00 79.94 259 PRO A CA 1
ATOM 2068 C C . PRO A 1 259 ? -12.442 -0.020 25.008 1.00 79.94 259 PRO A C 1
ATOM 2070 O O . PRO A 1 259 ? -12.946 -0.298 26.097 1.00 79.94 259 PRO A O 1
ATOM 2073 N N . THR A 1 260 ? -11.792 -0.924 24.270 1.00 79.38 260 THR A N 1
ATOM 2074 C CA . THR A 1 260 ? -11.616 -2.332 24.648 1.00 79.38 260 THR A CA 1
ATOM 2075 C C . THR A 1 260 ? -10.791 -2.466 25.929 1.00 79.38 260 THR A C 1
ATOM 2077 O O . THR A 1 260 ? -11.167 -3.211 26.835 1.00 79.38 260 THR A O 1
ATOM 2080 N N . PHE A 1 261 ? -9.693 -1.713 26.060 1.00 79.81 261 PHE A N 1
ATOM 2081 C CA . PHE A 1 261 ? -8.871 -1.714 27.276 1.00 79.81 261 PHE A CA 1
ATOM 2082 C C . PHE A 1 261 ? -9.629 -1.175 28.502 1.00 79.81 261 PHE A C 1
ATOM 20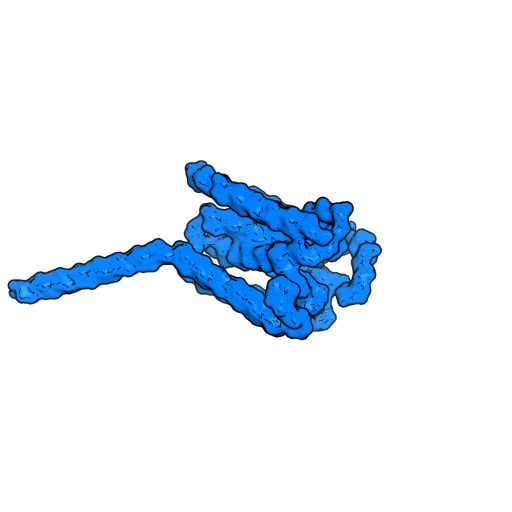84 O O . PHE A 1 261 ? -9.503 -1.726 29.602 1.00 79.81 261 PHE A O 1
ATOM 2091 N N . ILE A 1 262 ? -10.459 -0.141 28.321 1.00 81.38 262 ILE A N 1
ATOM 2092 C CA . ILE A 1 262 ? -11.332 0.396 29.377 1.00 81.38 262 ILE A CA 1
ATOM 2093 C C . ILE A 1 262 ? -12.352 -0.663 29.814 1.00 81.38 262 ILE A C 1
ATOM 2095 O O . ILE A 1 262 ? -12.540 -0.867 31.016 1.00 81.38 262 ILE A O 1
ATOM 2099 N N . GLN A 1 263 ? -12.983 -1.362 28.867 1.00 82.25 263 GLN A N 1
ATOM 2100 C CA . GLN A 1 263 ? -13.958 -2.414 29.165 1.00 82.25 263 GLN A CA 1
ATOM 2101 C C . GLN A 1 263 ? -13.326 -3.578 29.944 1.00 82.25 263 GLN A C 1
ATOM 2103 O O . GLN A 1 263 ? -13.822 -3.933 31.011 1.00 82.25 263 GLN A O 1
ATOM 2108 N N . LEU A 1 264 ? -12.166 -4.079 29.504 1.00 80.62 264 LEU A N 1
ATOM 2109 C CA . LEU A 1 264 ? -11.431 -5.140 30.207 1.00 80.62 264 LEU A CA 1
ATOM 2110 C C . LEU A 1 264 ? -11.060 -4.756 31.647 1.00 80.62 264 LEU A C 1
ATOM 2112 O O . LEU A 1 264 ? -11.027 -5.606 32.540 1.00 80.62 264 LEU A O 1
ATOM 2116 N N . THR A 1 265 ? -10.766 -3.478 31.887 1.00 84.69 265 THR A N 1
ATOM 2117 C CA . THR A 1 265 ? -10.442 -2.979 33.230 1.00 84.69 265 THR A CA 1
ATOM 2118 C C . THR A 1 265 ? -11.674 -2.977 34.134 1.00 84.69 265 THR A C 1
ATOM 2120 O O . THR A 1 265 ? -11.580 -3.411 35.285 1.00 84.69 265 THR A O 1
ATOM 2123 N N . LYS A 1 266 ? -12.835 -2.561 33.613 1.00 86.31 266 LYS A N 1
ATOM 2124 C CA . LYS A 1 266 ? -14.114 -2.625 34.339 1.00 86.31 266 LYS A CA 1
ATOM 2125 C C . LYS A 1 266 ? -14.493 -4.067 34.676 1.00 86.31 266 LYS A C 1
ATOM 2127 O O . LYS A 1 266 ? -14.820 -4.351 35.826 1.00 86.31 266 LYS A O 1
ATOM 2132 N N . ASP A 1 267 ? -14.354 -4.987 33.726 1.00 86.00 267 ASP A N 1
ATOM 2133 C CA . ASP A 1 267 ? -14.681 -6.401 33.937 1.00 86.00 267 ASP A CA 1
ATOM 2134 C C . ASP A 1 267 ? -13.801 -7.025 35.032 1.00 86.00 267 ASP A C 1
ATOM 2136 O O . ASP A 1 267 ? -14.299 -7.705 35.931 1.00 86.00 267 ASP A O 1
ATOM 2140 N N . LYS A 1 268 ? -12.495 -6.721 35.041 1.00 87.56 268 LYS A N 1
ATOM 2141 C CA . LYS A 1 268 ? -11.580 -7.161 36.111 1.00 87.56 268 LYS A CA 1
ATOM 2142 C C . LYS A 1 268 ? -11.977 -6.619 37.486 1.00 87.56 268 LYS A C 1
ATOM 2144 O O . LYS A 1 268 ? -11.877 -7.348 38.475 1.00 87.56 268 LYS A O 1
ATOM 2149 N N . GLN A 1 269 ? -12.420 -5.364 37.567 1.00 90.69 269 GLN A N 1
ATOM 2150 C CA . GLN A 1 269 ? -12.902 -4.775 38.821 1.00 90.69 269 GLN A CA 1
ATOM 2151 C C . GLN A 1 269 ? -14.178 -5.468 39.310 1.00 90.69 269 GLN A C 1
ATOM 2153 O O . GLN A 1 269 ? -14.260 -5.816 40.488 1.00 90.69 269 GLN A O 1
ATOM 2158 N N . MET A 1 270 ? -15.121 -5.749 38.407 1.00 89.56 270 MET A N 1
ATOM 2159 C CA . MET A 1 270 ? -16.356 -6.471 38.728 1.00 89.56 270 MET A CA 1
ATOM 2160 C C . MET A 1 270 ? -16.078 -7.895 39.223 1.00 89.56 270 MET A C 1
ATOM 2162 O O . MET A 1 270 ? -16.634 -8.311 40.240 1.00 89.56 270 MET A O 1
ATOM 2166 N N . VAL A 1 271 ? -15.164 -8.625 38.575 1.00 91.81 271 VAL A N 1
ATOM 2167 C CA . VAL A 1 271 ? -14.745 -9.967 39.019 1.00 91.81 271 VAL A CA 1
ATOM 2168 C C . VAL A 1 271 ? -14.082 -9.912 40.398 1.00 91.81 271 VAL A C 1
ATOM 2170 O O . VAL A 1 271 ? -14.383 -10.735 41.264 1.00 91.81 271 VAL A O 1
ATOM 2173 N N . LYS A 1 272 ? -13.209 -8.926 40.642 1.00 94.31 272 LYS A N 1
ATOM 2174 C CA . LYS A 1 272 ? -12.563 -8.743 41.950 1.00 94.31 272 LYS A CA 1
ATOM 2175 C C . LYS A 1 272 ? -13.591 -8.458 43.051 1.00 94.31 272 LYS A C 1
ATOM 2177 O O . LYS A 1 272 ? -13.496 -9.059 44.120 1.00 94.31 272 LYS A O 1
ATOM 2182 N N . LEU A 1 273 ? -14.576 -7.602 42.778 1.00 95.06 273 LEU A N 1
ATOM 2183 C CA . LEU A 1 273 ? -15.662 -7.290 43.709 1.00 95.06 273 LEU A CA 1
ATOM 2184 C C . LEU A 1 273 ? -16.526 -8.526 43.998 1.00 95.06 273 LEU A C 1
ATOM 2186 O O . LEU A 1 273 ? -16.797 -8.827 45.157 1.00 95.06 273 LEU A O 1
ATOM 2190 N N . ALA A 1 274 ? -16.892 -9.292 42.968 1.00 94.50 274 ALA A N 1
ATOM 2191 C CA . ALA A 1 274 ? -17.653 -10.531 43.127 1.00 94.50 274 ALA A CA 1
ATOM 2192 C C . ALA A 1 274 ? -16.906 -11.566 43.989 1.00 94.50 274 ALA A C 1
ATOM 2194 O O . ALA A 1 274 ? -17.501 -12.202 44.860 1.00 94.50 274 ALA A O 1
ATOM 2195 N N . LEU A 1 275 ? -15.587 -11.701 43.806 1.00 96.00 275 LEU A N 1
ATOM 2196 C CA . LEU A 1 275 ? -14.750 -12.571 44.640 1.00 96.00 275 LEU A CA 1
ATOM 2197 C C . LEU A 1 275 ? -14.675 -12.091 46.096 1.00 96.00 275 LEU A C 1
ATOM 2199 O O . LEU A 1 275 ? -14.666 -12.919 47.007 1.00 96.00 275 LEU A O 1
ATOM 2203 N N . GLN A 1 276 ? -14.629 -10.778 46.330 1.00 96.38 276 GLN A N 1
ATOM 2204 C CA . GLN A 1 276 ? -14.656 -10.208 47.680 1.00 96.38 276 GLN A CA 1
ATOM 2205 C C . GLN A 1 276 ? -16.003 -10.449 48.369 1.00 96.38 276 GLN A C 1
ATOM 2207 O O . GLN A 1 276 ? -16.018 -10.892 49.516 1.00 96.38 276 GLN A O 1
ATOM 2212 N N . LEU A 1 277 ? -17.119 -10.250 47.662 1.00 96.19 277 LEU A N 1
ATOM 2213 C CA . LEU A 1 277 ? -18.462 -10.527 48.181 1.00 96.19 277 LEU A CA 1
ATOM 2214 C C . LEU A 1 277 ? -18.641 -12.009 48.528 1.00 96.19 277 LEU A C 1
ATOM 2216 O O . LEU A 1 277 ? -19.138 -12.330 49.605 1.00 96.19 277 LEU A O 1
ATOM 2220 N N . LYS A 1 278 ? -18.156 -12.917 47.673 1.00 95.25 278 LYS A N 1
ATOM 2221 C CA . LYS A 1 278 ? -18.198 -14.362 47.942 1.00 95.25 278 LYS A CA 1
ATOM 2222 C C . LYS A 1 278 ? -17.390 -14.745 49.188 1.00 95.25 278 LYS A C 1
ATOM 2224 O O . LYS A 1 278 ? -17.830 -15.584 49.966 1.00 95.25 278 LYS A O 1
ATOM 2229 N N . LYS A 1 279 ? -16.222 -14.126 49.397 1.00 95.25 279 LYS A N 1
ATOM 2230 C CA . LYS A 1 279 ? -15.415 -14.336 50.612 1.00 95.25 279 LYS A CA 1
ATOM 2231 C C . LYS A 1 279 ? -16.115 -13.809 51.866 1.00 95.25 279 LYS A C 1
ATOM 2233 O O . LYS A 1 279 ? -16.090 -14.492 52.880 1.00 95.25 279 LYS A O 1
ATOM 2238 N N . ALA A 1 280 ? -16.761 -12.646 51.785 1.00 94.50 280 ALA A N 1
ATOM 2239 C CA . ALA A 1 280 ? -17.524 -12.083 52.898 1.00 94.50 280 ALA A CA 1
ATOM 2240 C C . ALA A 1 280 ? -18.727 -12.965 53.279 1.00 94.50 280 ALA A C 1
ATOM 2242 O O . ALA A 1 280 ? -18.984 -13.184 54.459 1.00 94.50 280 ALA A O 1
ATOM 2243 N N . GLN A 1 281 ? -19.426 -13.530 52.291 1.00 95.25 281 GLN A N 1
ATOM 2244 C CA . GLN A 1 281 ? -20.511 -14.488 52.535 1.00 95.25 281 GLN A CA 1
ATOM 2245 C C . GLN A 1 281 ? -20.003 -15.774 53.201 1.00 95.25 281 GLN A C 1
ATOM 2247 O O . GLN A 1 281 ? -20.632 -16.266 54.130 1.00 95.25 281 GLN A O 1
ATOM 2252 N N . ALA A 1 282 ? -18.844 -16.284 52.775 1.00 93.56 282 ALA A N 1
ATOM 2253 C CA . ALA A 1 282 ? -18.241 -17.482 53.357 1.00 93.56 282 ALA A CA 1
ATOM 2254 C C . ALA A 1 282 ? -17.715 -17.289 54.792 1.00 93.56 282 ALA A C 1
ATOM 2256 O O . ALA A 1 282 ? -17.540 -18.276 55.487 1.00 93.56 282 ALA A O 1
ATOM 2257 N N . SER A 1 283 ? -17.445 -16.056 55.237 1.00 93.50 283 SER A N 1
ATOM 2258 C CA . SER A 1 283 ? -17.046 -15.782 56.629 1.00 93.50 283 SER A CA 1
ATOM 2259 C C . SER A 1 283 ? -18.217 -15.626 57.605 1.00 93.50 283 SER A C 1
ATOM 2261 O O . SER A 1 283 ? -17.987 -15.547 58.806 1.00 93.50 283 SER A O 1
ATOM 2263 N N . VAL A 1 284 ? -19.449 -15.508 57.097 1.00 92.69 284 VAL A N 1
ATOM 2264 C CA . VAL A 1 284 ? -20.672 -15.395 57.916 1.00 92.69 284 VAL A CA 1
ATOM 2265 C C . VAL A 1 284 ? -21.341 -16.759 58.120 1.00 92.69 284 VAL A C 1
ATOM 2267 O O . VAL A 1 284 ? -22.070 -16.928 59.094 1.00 92.69 284 VAL A O 1
ATOM 2270 N N . ALA A 1 285 ? -21.114 -17.700 57.200 1.00 86.75 285 ALA A N 1
ATOM 2271 C CA . ALA A 1 285 ? -21.585 -19.081 57.288 1.00 86.75 285 ALA A CA 1
ATOM 2272 C C . ALA A 1 285 ? -20.676 -19.921 58.193 1.00 86.75 285 ALA A C 1
ATOM 2274 O O . ALA A 1 285 ? -21.230 -20.763 58.931 1.00 86.75 285 ALA A O 1
#

Secondary structure (DSSP, 8-state):
-HHHHHHHHHHHHHHHHHHHHHHHHHHHHT-HHHHHHHHHHHHHHHHIIIIIHHHH-HHHHHHHHHHH---TTS-HHHHHHHHHTT-SHHHHHHHHHHHHHHTT-HHHHHHHHHHHHHHHHHIIIIIGGG----GGGHHHHHHTEETTEETHHHHHHHHHHHHHHHHHH-----HHHHHHHHHHHHHHHHHHHHHHHHTTTT--S-STT-SHHHHHTSTTHHHHHHHT--TT-HHHHHHHHHHHHHHHHHHHHHHHHHHHHHHHHHHHHHHHHHHHHHHHHHTT-

InterPro domains:
  IPR035319 Protein of unknown function DUF5378 [PF17349] (10-284)

Radius of gyration: 22.53 Å; chains: 1; bounding box: 51×45×87 Å

pLDDT: mean 87.38, std 10.76, range [42.81, 98.0]

Sequence (285 aa):
MQSLNYLVVILTVAGVLVILGFTPLIRKLKIQFYCLQVFAAILFLYVFFGRQIIYIFPDIYGTAAKAKNAVANVPLDSLRLSRIFLLDLCPFFALIGPIFIFLRQKKVAGVLAIFGFYGAAITLFGELIFTPLKQEEIVKFLFVGLENNQVYFMMHFLSFLLSLAVFLWDDGFSLISFFYIHVFALAYLSYVALMVNIFKGQITGNTTGILAEDWLSGEYKNVAVFLKLDPKNADLIFGVSFGLSYFAIVLLTVLVNIPTFIQLTKDKQMVKLALQLKKAQASVA

Organism: Mycoplasma pneumoniae (strain ATCC 29342 / M129 / Subtype 1) (NCBI:txid272634)